Protein AF-A0A232F7J7-F1 (afdb_monomer)

Mean predicted aligned error: 5.87 Å

pLDDT: mean 90.98, std 9.75, range [38.91, 98.0]

Foldseek 3Di:
DDDDDDDDQDDDLVVNVVVLVVLLVLLVVLLVLLVVLLVVVVVLCVCVDLVVLLVLLLVLLCVQQNPVCCPDPQNVVLSVVLSVVLVVLLVVLCVVVVVLNVVSVVLNVVSVVLSVQSVVLVVCSVPDVPVSSVSVVVSSVVSSVSSVVSVVSVVVNVVSSVSSVVSSVVSSVVSSVVSNVSSVVVVVVD

Structure (mmCIF, N/CA/C/O backbone):
data_AF-A0A232F7J7-F1
#
_entry.id   AF-A0A232F7J7-F1
#
loop_
_atom_site.group_PDB
_atom_site.id
_atom_site.type_symbol
_atom_site.label_atom_id
_atom_site.label_alt_id
_atom_site.label_comp_id
_atom_site.label_asym_id
_atom_site.label_entity_id
_atom_site.label_seq_id
_atom_site.pdbx_PDB_ins_code
_atom_site.Cartn_x
_atom_site.Cartn_y
_atom_site.Cartn_z
_atom_site.occupancy
_atom_site.B_iso_or_equiv
_atom_site.auth_seq_id
_atom_site.auth_comp_id
_atom_site.auth_asym_id
_atom_site.auth_atom_id
_atom_site.pdbx_PDB_model_num
ATOM 1 N N . MET A 1 1 ? -6.226 -5.470 -22.880 1.00 38.91 1 MET A N 1
ATOM 2 C CA . MET A 1 1 ? -4.893 -4.902 -23.184 1.00 38.91 1 MET A CA 1
ATOM 3 C C . MET A 1 1 ? -4.035 -5.994 -23.812 1.00 38.91 1 MET A C 1
ATOM 5 O O . MET A 1 1 ? -4.023 -7.098 -23.284 1.00 38.91 1 MET A O 1
ATOM 9 N N . GLY A 1 2 ? -3.416 -5.734 -24.969 1.00 42.59 2 GLY A N 1
ATOM 10 C CA . GLY A 1 2 ? -2.687 -6.747 -25.745 1.00 42.59 2 GLY A CA 1
ATOM 11 C C . GLY A 1 2 ? -1.434 -7.262 -25.032 1.00 42.59 2 GLY A C 1
ATOM 12 O O . GLY A 1 2 ? -0.712 -6.485 -24.407 1.00 42.59 2 GLY A O 1
ATOM 13 N N . GLN A 1 3 ? -1.175 -8.569 -25.126 1.00 43.66 3 GLN A N 1
ATOM 14 C CA . GLN A 1 3 ? 0.043 -9.187 -24.602 1.00 43.66 3 GLN A CA 1
ATOM 15 C C . GLN A 1 3 ? 1.263 -8.568 -25.297 1.00 43.66 3 GLN A C 1
ATOM 17 O O . GLN A 1 3 ? 1.545 -8.860 -26.457 1.00 43.66 3 GLN A O 1
ATOM 22 N N . ARG A 1 4 ? 1.999 -7.703 -24.593 1.00 59.72 4 ARG A N 1
ATOM 23 C CA . ARG A 1 4 ? 3.293 -7.206 -25.072 1.00 59.72 4 ARG A CA 1
ATOM 24 C C . ARG A 1 4 ? 4.226 -8.417 -25.140 1.00 59.72 4 ARG A C 1
ATOM 26 O O . ARG A 1 4 ? 4.412 -9.085 -24.133 1.00 59.72 4 ARG A O 1
ATOM 33 N N . GLN A 1 5 ? 4.771 -8.741 -26.308 1.00 60.62 5 GLN A N 1
ATOM 34 C CA . GLN A 1 5 ? 5.783 -9.789 -26.466 1.00 60.62 5 GLN A CA 1
ATOM 35 C C . GLN A 1 5 ? 7.131 -9.141 -26.776 1.00 60.62 5 GLN A C 1
ATOM 37 O O . GLN A 1 5 ? 7.219 -8.189 -27.550 1.00 60.62 5 GLN A O 1
ATOM 42 N N . VAL A 1 6 ? 8.199 -9.654 -26.166 1.00 70.88 6 VAL A N 1
ATOM 43 C CA . VAL A 1 6 ? 9.564 -9.233 -26.495 1.00 70.88 6 VAL A CA 1
ATOM 44 C C . VAL A 1 6 ? 9.950 -9.909 -27.807 1.00 70.88 6 VAL A C 1
ATOM 46 O O . VAL A 1 6 ? 10.300 -11.085 -27.815 1.00 70.88 6 VAL A O 1
ATOM 49 N N . GLY A 1 7 ? 9.875 -9.174 -28.918 1.00 74.88 7 GLY A N 1
ATOM 50 C CA . GLY A 1 7 ? 10.336 -9.659 -30.224 1.00 74.88 7 GLY A CA 1
ATOM 51 C C . GLY A 1 7 ? 11.858 -9.863 -30.283 1.00 74.88 7 GLY A C 1
ATOM 52 O O . GLY A 1 7 ? 12.586 -9.501 -29.352 1.00 74.88 7 GLY A O 1
ATOM 53 N N . ARG A 1 8 ? 12.366 -10.400 -31.397 1.00 83.19 8 ARG A N 1
ATOM 54 C CA . ARG A 1 8 ? 13.813 -10.549 -31.654 1.00 83.19 8 ARG A CA 1
ATOM 55 C C . ARG A 1 8 ? 14.555 -9.213 -31.470 1.00 83.19 8 ARG A C 1
ATOM 57 O O . ARG A 1 8 ? 13.984 -8.145 -31.674 1.00 83.19 8 ARG A O 1
ATOM 64 N N . MET A 1 9 ? 15.814 -9.268 -31.026 1.00 86.56 9 MET A N 1
ATOM 65 C CA . MET A 1 9 ? 16.659 -8.071 -30.911 1.00 86.56 9 MET A CA 1
ATOM 66 C C . MET A 1 9 ? 16.823 -7.419 -32.295 1.00 86.56 9 MET A C 1
ATOM 68 O O . MET A 1 9 ? 17.200 -8.138 -33.222 1.00 86.56 9 MET A O 1
ATOM 72 N N . PRO A 1 10 ? 16.588 -6.104 -32.445 1.00 85.12 10 PRO A N 1
ATOM 73 C CA . PRO A 1 10 ? 16.790 -5.433 -33.723 1.00 85.12 10 PRO A CA 1
ATOM 74 C C . PRO A 1 10 ? 18.245 -5.491 -34.205 1.00 85.12 10 PRO A C 1
ATOM 76 O O . PRO A 1 10 ? 19.190 -5.364 -33.418 1.00 85.12 10 PRO A O 1
ATOM 79 N N . GLU A 1 11 ? 18.418 -5.669 -35.514 1.00 80.31 11 GLU A N 1
ATOM 80 C CA . GLU A 1 11 ? 19.733 -5.855 -36.143 1.00 80.31 11 GLU A CA 1
ATOM 81 C C . GLU A 1 11 ? 20.326 -4.543 -36.673 1.00 80.31 11 GLU A C 1
ATOM 83 O O . GLU A 1 11 ? 21.535 -4.314 -36.552 1.00 80.31 11 GLU A O 1
ATOM 88 N N . ASN A 1 12 ? 19.483 -3.645 -37.189 1.00 85.00 12 ASN A N 1
ATOM 89 C CA . ASN A 1 12 ? 19.900 -2.326 -37.661 1.00 85.00 12 ASN A CA 1
ATOM 90 C C . ASN A 1 12 ? 19.942 -1.291 -36.514 1.00 85.00 12 ASN A C 1
ATOM 92 O O . ASN A 1 12 ? 19.399 -1.505 -35.427 1.00 85.00 12 ASN A O 1
ATOM 96 N N . ARG A 1 13 ? 20.651 -0.176 -36.736 1.00 81.38 13 ARG A N 1
ATOM 97 C CA . ARG A 1 13 ? 20.893 0.843 -35.698 1.00 81.38 13 ARG A CA 1
ATOM 98 C C . ARG A 1 13 ? 19.641 1.646 -35.339 1.00 81.38 13 ARG A C 1
ATOM 100 O O . ARG A 1 13 ? 19.450 1.945 -34.164 1.00 81.38 13 ARG A O 1
ATOM 107 N N . GLU A 1 14 ? 18.809 1.973 -36.321 1.00 85.25 14 GLU A N 1
ATOM 108 C CA . GLU A 1 14 ? 17.599 2.782 -36.129 1.00 85.25 14 GLU A CA 1
ATOM 109 C C . GLU A 1 14 ? 16.538 2.029 -35.322 1.00 85.25 14 GLU A C 1
ATOM 111 O O . GLU A 1 14 ? 16.121 2.504 -34.268 1.00 85.25 14 GLU A O 1
ATOM 116 N N . ALA A 1 15 ? 16.200 0.798 -35.707 1.00 87.06 15 ALA A N 1
ATOM 117 C CA . ALA A 1 15 ? 15.240 -0.024 -34.969 1.00 87.06 15 ALA A CA 1
ATOM 118 C C . ALA A 1 15 ? 15.746 -0.380 -33.561 1.00 87.06 15 ALA A C 1
ATOM 120 O O . ALA A 1 15 ? 14.964 -0.506 -32.619 1.00 87.06 15 ALA A O 1
ATOM 121 N N . LEU A 1 16 ? 17.064 -0.514 -33.378 1.00 87.25 16 LEU A N 1
ATOM 122 C CA . LEU A 1 16 ? 17.660 -0.685 -32.052 1.00 87.25 16 LEU A CA 1
ATOM 123 C C . LEU A 1 16 ? 17.476 0.564 -31.175 1.00 87.25 16 LEU A C 1
ATOM 125 O O . LEU A 1 16 ? 17.302 0.439 -29.961 1.00 87.25 16 LEU A O 1
ATOM 129 N N . TYR A 1 17 ? 17.501 1.755 -31.775 1.00 85.94 17 TYR A N 1
ATOM 130 C CA . TYR A 1 17 ? 17.259 3.013 -31.078 1.00 85.94 17 TYR A CA 1
ATOM 131 C C . TYR A 1 17 ? 15.782 3.195 -30.708 1.00 85.94 17 TYR A C 1
ATOM 133 O O . TYR A 1 17 ? 15.474 3.567 -29.573 1.00 85.94 17 TYR A O 1
ATOM 141 N N . GLU A 1 18 ? 14.869 2.859 -31.615 1.00 90.19 18 GLU A N 1
ATOM 142 C CA . GLU A 1 18 ? 13.432 2.839 -31.329 1.00 90.19 18 GLU A CA 1
ATOM 143 C C . GLU A 1 18 ? 13.089 1.853 -30.210 1.00 90.19 18 GLU A C 1
ATOM 145 O O . GLU A 1 18 ? 12.369 2.198 -29.269 1.00 90.19 18 GLU A O 1
ATOM 150 N N . GLU A 1 19 ? 13.657 0.646 -30.253 1.00 91.44 19 GLU A N 1
ATOM 151 C CA . GLU A 1 19 ? 13.453 -0.344 -29.199 1.00 91.44 19 GLU A CA 1
ATOM 152 C C . GLU A 1 19 ? 14.047 0.127 -27.867 1.00 91.44 19 GLU A C 1
ATOM 154 O O . GLU A 1 19 ? 13.449 -0.102 -26.817 1.00 91.44 19 GLU A O 1
ATOM 159 N N . TRP A 1 20 ? 15.184 0.833 -27.875 1.00 92.25 20 TRP A N 1
ATOM 160 C CA . TRP A 1 20 ? 15.724 1.462 -26.666 1.00 92.25 20 TRP A CA 1
ATOM 161 C C . TRP A 1 20 ? 14.763 2.491 -26.069 1.00 92.25 20 TRP A C 1
ATOM 163 O O . TRP A 1 20 ? 14.479 2.408 -24.873 1.00 92.25 20 TRP A O 1
ATOM 173 N N . ARG A 1 21 ? 14.192 3.390 -26.884 1.00 92.50 21 ARG A N 1
ATOM 174 C CA . ARG A 1 21 ? 13.174 4.354 -26.425 1.00 92.50 21 ARG A CA 1
ATOM 175 C C . ARG A 1 21 ? 11.944 3.644 -25.858 1.00 92.50 21 ARG A C 1
ATOM 177 O O . ARG A 1 21 ? 11.459 4.010 -24.791 1.00 92.50 21 ARG A O 1
ATOM 184 N N . ARG A 1 22 ? 11.475 2.587 -26.527 1.00 93.50 22 ARG A N 1
ATOM 185 C CA . ARG A 1 22 ? 10.338 1.774 -26.072 1.00 93.50 22 ARG A CA 1
ATOM 186 C C . ARG A 1 22 ? 10.612 1.101 -24.727 1.00 93.50 22 ARG A C 1
ATOM 188 O O . ARG A 1 22 ? 9.777 1.150 -23.830 1.00 93.50 22 ARG A O 1
ATOM 195 N N . VAL A 1 23 ? 11.789 0.500 -24.563 1.00 95.00 23 VAL A N 1
ATOM 196 C CA . VAL A 1 23 ? 12.198 -0.136 -23.303 1.00 95.00 23 VAL A CA 1
ATOM 197 C C . VAL A 1 23 ? 12.384 0.898 -22.195 1.00 95.00 23 VAL A C 1
ATOM 199 O O . VAL A 1 23 ? 12.045 0.614 -21.049 1.00 95.00 23 VAL A O 1
ATOM 202 N N . LEU A 1 24 ? 12.880 2.095 -22.514 1.00 95.56 24 LEU A N 1
ATOM 203 C CA . LEU A 1 24 ? 12.973 3.194 -21.557 1.00 95.56 24 LEU A CA 1
ATOM 204 C C . LEU A 1 24 ? 11.581 3.652 -21.097 1.00 95.56 24 LEU A C 1
ATOM 206 O O . LEU A 1 24 ? 11.368 3.824 -19.899 1.00 95.56 24 LEU A O 1
ATOM 210 N N . HIS A 1 25 ? 10.620 3.748 -22.017 1.00 95.88 25 HIS A N 1
ATOM 211 C CA . HIS A 1 25 ? 9.222 4.025 -21.690 1.00 95.88 25 HIS A CA 1
ATOM 212 C C . HIS A 1 25 ? 8.618 2.942 -20.782 1.00 95.88 25 HIS A C 1
ATOM 214 O O . HIS A 1 25 ? 8.092 3.264 -19.723 1.00 95.88 25 HIS A O 1
ATOM 220 N N . TRP A 1 26 ? 8.768 1.654 -21.113 1.00 96.69 26 TRP A N 1
ATOM 221 C CA . TRP A 1 26 ? 8.311 0.567 -20.231 1.00 96.69 26 TRP A CA 1
ATOM 222 C C . TRP A 1 26 ? 9.003 0.582 -18.870 1.00 96.69 26 TRP A C 1
ATOM 224 O O . TRP A 1 26 ? 8.397 0.257 -17.855 1.00 96.69 26 TRP A O 1
ATOM 234 N N . SER A 1 27 ? 10.281 0.953 -18.841 1.00 97.44 27 SER A N 1
ATOM 235 C CA . SER A 1 27 ? 11.036 1.099 -17.605 1.00 97.44 27 SER A CA 1
ATOM 236 C C . SER A 1 27 ? 10.456 2.206 -16.723 1.00 97.44 27 SER A C 1
ATOM 238 O O . SER A 1 27 ? 10.388 2.023 -15.512 1.00 97.44 27 SER A O 1
ATOM 240 N N . ALA A 1 28 ? 10.034 3.328 -17.315 1.00 97.50 28 ALA A N 1
ATOM 241 C CA . ALA A 1 28 ? 9.334 4.404 -16.614 1.00 97.50 28 ALA A CA 1
ATOM 242 C C . ALA A 1 28 ? 7.928 3.980 -16.161 1.00 97.50 28 ALA A C 1
ATOM 244 O O . ALA A 1 28 ? 7.542 4.273 -15.040 1.00 97.50 28 ALA A O 1
ATOM 245 N N . GLU A 1 29 ? 7.195 3.223 -16.980 1.00 97.06 29 GLU A N 1
ATOM 246 C CA . GLU A 1 29 ? 5.868 2.703 -16.626 1.00 97.06 29 GLU A CA 1
ATOM 247 C C . GLU A 1 29 ? 5.913 1.765 -15.410 1.00 97.06 29 GLU A C 1
ATOM 249 O O . GLU A 1 29 ? 5.027 1.809 -14.563 1.00 97.06 29 GLU A O 1
ATOM 254 N N . VAL A 1 30 ? 6.954 0.933 -15.285 1.00 97.50 30 VAL A N 1
ATOM 255 C CA . VAL A 1 30 ? 7.151 0.116 -14.075 1.00 97.50 30 VAL A CA 1
ATOM 256 C C . VAL A 1 30 ? 7.350 0.999 -12.844 1.00 97.50 30 VAL A C 1
ATOM 258 O O . VAL A 1 30 ? 6.752 0.693 -11.821 1.00 97.50 30 VAL A O 1
ATOM 261 N N . LEU A 1 31 ? 8.158 2.063 -12.943 1.00 97.75 31 LEU A N 1
ATOM 262 C CA . LEU A 1 31 ? 8.398 2.992 -11.832 1.00 97.75 31 LEU A CA 1
ATOM 263 C C . LEU A 1 31 ? 7.117 3.717 -11.417 1.00 97.75 31 LEU A C 1
ATOM 265 O O . LEU A 1 31 ? 6.773 3.694 -10.244 1.00 97.75 31 LEU A O 1
ATOM 269 N N . ALA A 1 32 ? 6.381 4.266 -12.386 1.00 96.75 32 ALA A N 1
ATOM 270 C CA . ALA A 1 32 ? 5.115 4.944 -12.125 1.00 96.75 32 ALA A CA 1
ATOM 271 C C . ALA A 1 32 ? 4.132 4.022 -11.391 1.00 96.75 32 ALA A C 1
ATOM 273 O O . ALA A 1 32 ? 3.629 4.376 -10.340 1.00 96.75 32 ALA A O 1
ATOM 274 N N . ARG A 1 33 ? 3.959 2.778 -11.861 1.00 95.44 33 ARG A N 1
ATOM 275 C CA . ARG A 1 33 ? 3.060 1.813 -11.206 1.00 95.44 33 ARG A CA 1
ATOM 276 C C . ARG A 1 33 ? 3.487 1.435 -9.787 1.00 95.44 33 ARG A C 1
ATOM 278 O O . ARG A 1 33 ? 2.629 1.103 -8.976 1.00 95.44 33 ARG A O 1
ATOM 285 N N . THR A 1 34 ? 4.791 1.377 -9.505 1.00 95.00 34 THR A N 1
ATOM 286 C CA . THR A 1 34 ? 5.260 1.108 -8.139 1.00 95.00 34 THR A CA 1
ATOM 287 C C . THR A 1 34 ? 5.064 2.317 -7.235 1.00 95.00 34 THR A C 1
ATOM 289 O O . THR A 1 34 ? 4.664 2.129 -6.093 1.00 95.00 34 THR A O 1
ATOM 292 N N . ASP A 1 35 ? 5.281 3.529 -7.749 1.00 92.88 35 ASP A N 1
ATOM 293 C CA . ASP A 1 35 ? 5.060 4.768 -6.999 1.00 92.88 35 ASP A CA 1
ATOM 294 C C . ASP A 1 35 ? 3.559 4.974 -6.717 1.00 92.88 35 ASP A C 1
ATOM 296 O O . ASP A 1 35 ? 3.183 5.236 -5.577 1.00 92.88 35 ASP A O 1
ATOM 300 N N . ASP A 1 36 ? 2.694 4.744 -7.712 1.00 93.12 36 ASP A N 1
ATOM 301 C CA . ASP A 1 36 ? 1.234 4.784 -7.558 1.00 93.12 36 ASP A CA 1
ATOM 302 C C . ASP A 1 36 ? 0.764 3.801 -6.477 1.00 93.12 36 ASP A C 1
ATOM 304 O O . ASP A 1 36 ? -0.058 4.150 -5.637 1.00 93.12 36 ASP A O 1
ATOM 308 N N . ASN A 1 37 ? 1.308 2.577 -6.447 1.00 92.56 37 ASN A N 1
ATOM 309 C CA . ASN A 1 37 ? 0.910 1.584 -5.449 1.00 92.56 37 ASN A CA 1
ATOM 310 C C . ASN A 1 37 ? 1.282 1.998 -4.016 1.00 92.56 37 ASN A C 1
ATOM 312 O O . ASN A 1 37 ? 0.485 1.760 -3.112 1.00 92.56 37 ASN A O 1
ATOM 316 N N . ILE A 1 38 ? 2.445 2.628 -3.826 1.00 87.25 38 ILE A N 1
ATOM 317 C CA . ILE A 1 38 ? 2.878 3.155 -2.522 1.00 87.25 38 ILE A CA 1
ATOM 318 C C . ILE A 1 38 ? 1.927 4.269 -2.066 1.00 87.25 38 ILE A C 1
ATOM 320 O O . ILE A 1 38 ? 1.410 4.223 -0.953 1.00 87.25 38 ILE A O 1
ATOM 324 N N . LEU A 1 39 ? 1.620 5.224 -2.951 1.00 89.00 39 LEU A N 1
ATOM 325 C CA . LEU A 1 39 ? 0.704 6.329 -2.644 1.00 89.00 39 LEU A CA 1
ATOM 326 C C . LEU A 1 39 ? -0.722 5.843 -2.344 1.00 89.00 39 LEU A C 1
ATOM 328 O O . LEU A 1 39 ? -1.367 6.319 -1.409 1.00 89.00 39 LEU A O 1
ATOM 332 N N . GLU A 1 40 ? -1.222 4.882 -3.123 1.00 91.25 40 GLU A N 1
ATOM 333 C CA . GLU A 1 40 ? -2.534 4.270 -2.898 1.00 91.25 40 GLU A CA 1
ATOM 334 C C . GLU A 1 40 ? -2.597 3.491 -1.581 1.00 91.25 40 GLU A C 1
ATOM 336 O O . GLU A 1 40 ? -3.670 3.374 -0.994 1.00 91.2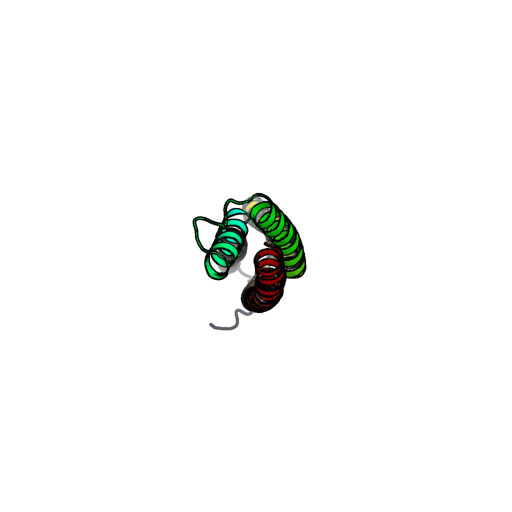5 40 GLU A O 1
ATOM 341 N N . GLU A 1 41 ? -1.488 2.906 -1.131 1.00 90.25 41 GLU A N 1
ATOM 342 C CA . GLU A 1 41 ? -1.437 2.220 0.155 1.00 90.25 41 GLU A CA 1
ATOM 343 C C . GLU A 1 41 ? -1.456 3.192 1.333 1.00 90.25 41 GLU A C 1
ATOM 345 O O . GLU A 1 41 ? -2.247 2.988 2.257 1.00 90.25 41 GLU A O 1
ATOM 350 N N . ASP A 1 42 ? -0.659 4.259 1.283 1.00 86.44 42 ASP A N 1
ATOM 351 C CA . ASP A 1 42 ? -0.674 5.298 2.317 1.00 86.44 42 ASP A CA 1
ATOM 352 C C . ASP A 1 42 ? -2.088 5.877 2.470 1.00 86.44 42 ASP A C 1
ATOM 354 O O . ASP A 1 42 ? -2.613 5.958 3.581 1.00 86.44 42 ASP A O 1
ATOM 358 N N . SER A 1 43 ? -2.752 6.180 1.348 1.00 89.44 43 SER A N 1
ATOM 359 C CA . SER A 1 43 ? -4.144 6.643 1.343 1.00 89.44 43 SER A CA 1
ATOM 360 C C . SER A 1 43 ? -5.144 5.580 1.799 1.00 89.44 43 SER A C 1
ATOM 362 O O . SER A 1 43 ? -6.201 5.930 2.307 1.00 89.44 43 SER A O 1
ATOM 364 N N . PHE A 1 44 ? -4.874 4.294 1.584 1.00 91.50 44 PHE A N 1
ATOM 365 C CA . PHE A 1 44 ? -5.760 3.225 2.042 1.00 91.50 44 PHE A CA 1
ATOM 366 C C . PHE A 1 44 ? -5.722 3.083 3.568 1.00 91.50 44 PHE A C 1
ATOM 368 O O . PHE A 1 44 ? -6.738 2.786 4.191 1.00 91.50 44 PHE A O 1
ATOM 375 N N . LEU A 1 45 ? -4.556 3.295 4.180 1.00 88.50 45 LEU A N 1
ATOM 376 C CA . LEU A 1 45 ? -4.358 3.110 5.616 1.00 88.50 45 LEU A CA 1
ATOM 377 C C . LEU A 1 45 ? -4.895 4.247 6.485 1.00 88.50 45 LEU A C 1
ATOM 379 O O . LEU A 1 45 ? -5.115 4.019 7.676 1.00 88.50 45 LEU A O 1
ATOM 383 N N . THR A 1 46 ? -5.158 5.429 5.923 1.00 88.69 46 THR A N 1
ATOM 384 C CA . THR A 1 46 ? -5.742 6.551 6.680 1.00 88.69 46 THR A CA 1
ATOM 385 C C . THR A 1 46 ? -7.107 6.213 7.276 1.00 88.69 46 THR A C 1
ATOM 387 O O . THR A 1 46 ? -7.474 6.733 8.324 1.00 88.69 46 THR A O 1
ATOM 390 N N . ASP A 1 47 ? -7.854 5.298 6.656 1.00 88.81 47 ASP A N 1
ATOM 391 C CA . ASP A 1 47 ? -9.163 4.864 7.159 1.00 88.81 47 ASP A CA 1
ATOM 392 C C . ASP A 1 47 ? -9.071 3.901 8.359 1.00 88.81 47 ASP A C 1
ATOM 394 O O . ASP A 1 47 ? -10.086 3.579 8.984 1.00 88.81 47 ASP A O 1
ATOM 398 N N . TYR A 1 48 ? -7.861 3.457 8.714 1.00 90.94 48 TYR A N 1
ATOM 399 C CA . TYR A 1 48 ? -7.604 2.440 9.740 1.00 90.94 48 TYR A CA 1
ATOM 400 C C . TYR A 1 48 ? -6.603 2.900 10.803 1.00 90.94 48 TYR A C 1
ATOM 402 O O . TYR A 1 48 ? -6.029 2.077 11.522 1.00 90.94 48 TYR A O 1
ATOM 410 N N . ASP A 1 49 ? -6.372 4.207 10.897 1.00 91.06 49 ASP A N 1
ATOM 411 C CA . ASP A 1 49 ? -5.430 4.780 11.845 1.00 91.06 49 ASP A CA 1
ATOM 412 C C . ASP A 1 49 ? -5.947 4.770 13.300 1.00 91.06 49 ASP A C 1
ATOM 414 O O . ASP A 1 49 ? -7.054 4.327 13.635 1.00 91.06 49 ASP A O 1
ATOM 418 N N . CYS A 1 50 ? -5.100 5.257 14.208 1.00 90.38 50 CYS A N 1
ATOM 419 C CA . CYS A 1 50 ? -5.409 5.293 15.632 1.00 90.38 50 CYS A CA 1
ATOM 420 C C . CYS A 1 50 ? -6.579 6.218 15.987 1.00 90.38 50 CYS A C 1
ATOM 422 O O . CYS A 1 50 ? -7.219 5.969 17.014 1.00 90.38 50 CYS A O 1
ATOM 424 N N . GLU A 1 51 ? -6.835 7.256 15.189 1.00 94.12 51 GLU A N 1
ATOM 425 C CA . GLU A 1 51 ? -7.912 8.224 15.402 1.00 94.12 51 GLU A CA 1
ATOM 426 C C . GLU A 1 51 ? -9.251 7.626 14.968 1.00 94.12 51 GLU A C 1
ATOM 428 O O . GLU A 1 51 ? -10.216 7.669 15.731 1.00 94.12 51 GLU A O 1
ATOM 433 N N . LYS A 1 52 ? -9.292 6.961 13.807 1.00 94.88 52 LYS A N 1
ATOM 434 C CA . LYS A 1 52 ? -10.470 6.224 13.325 1.00 94.88 52 LYS A CA 1
ATOM 435 C C . LYS A 1 52 ? -10.866 5.099 14.270 1.00 94.88 52 LYS A C 1
ATOM 437 O O . LYS A 1 52 ? -12.051 4.941 14.563 1.00 94.88 52 LYS A O 1
ATOM 442 N N . ILE A 1 53 ? -9.893 4.342 14.784 1.00 95.12 53 ILE A N 1
ATOM 443 C CA . ILE A 1 53 ? -10.155 3.326 15.814 1.00 95.12 53 ILE A CA 1
ATOM 444 C C . ILE A 1 53 ? -10.713 3.982 17.081 1.00 95.12 53 ILE A C 1
ATOM 446 O O . ILE A 1 53 ? -11.687 3.483 17.639 1.00 95.12 53 ILE A O 1
ATOM 450 N N . ALA A 1 54 ? -10.109 5.081 17.547 1.00 94.88 54 ALA A N 1
ATOM 451 C CA . ALA A 1 54 ? -10.547 5.745 18.771 1.00 94.88 54 ALA A CA 1
ATOM 452 C C . ALA A 1 54 ? -11.995 6.235 18.663 1.00 94.88 54 ALA A C 1
ATOM 454 O O . ALA A 1 54 ? -12.808 5.844 19.496 1.00 94.88 54 ALA A O 1
ATOM 455 N N . ALA A 1 55 ? -12.313 6.981 17.602 1.00 95.88 55 ALA A N 1
ATOM 456 C CA . ALA A 1 55 ? -13.656 7.492 17.344 1.00 95.88 55 ALA A CA 1
ATOM 457 C C . ALA A 1 55 ? -14.694 6.362 17.289 1.00 95.88 55 ALA A C 1
ATOM 459 O O . ALA A 1 55 ? -15.729 6.432 17.938 1.00 95.88 55 ALA A O 1
ATOM 460 N N . LYS A 1 56 ? -14.374 5.265 16.593 1.00 95.62 56 LYS A N 1
ATOM 461 C CA . LYS A 1 56 ? -15.263 4.103 16.483 1.00 95.62 56 LYS A CA 1
ATOM 462 C C . LYS A 1 56 ? -15.568 3.461 17.840 1.00 95.62 56 LYS A C 1
ATOM 464 O O . LYS A 1 56 ? -16.715 3.112 18.105 1.00 95.62 56 LYS A O 1
ATOM 469 N N . VAL A 1 57 ? -14.555 3.286 18.690 1.00 96.56 57 VAL A N 1
ATOM 470 C CA . VAL A 1 57 ? -14.750 2.702 20.028 1.00 96.56 57 VAL A CA 1
ATOM 471 C C . VAL A 1 57 ? -15.539 3.645 20.931 1.00 96.56 57 VAL A C 1
ATOM 473 O O . VAL A 1 57 ? -16.413 3.178 21.660 1.00 96.56 57 VAL A O 1
ATOM 476 N N . ASP A 1 58 ? -15.262 4.947 20.867 1.00 95.38 58 ASP A N 1
ATOM 477 C CA . ASP A 1 58 ? -15.991 5.954 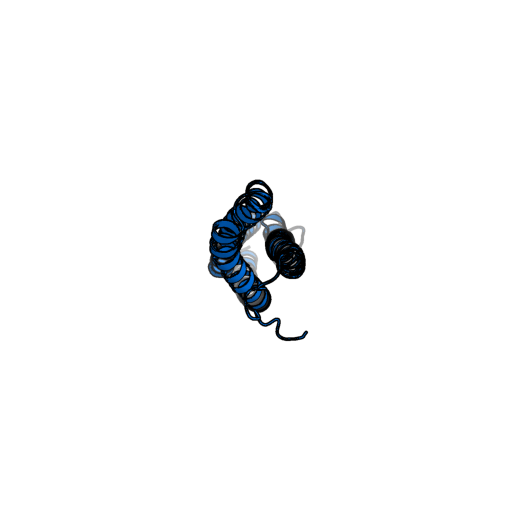21.644 1.00 95.38 58 ASP A CA 1
ATOM 478 C C . ASP A 1 58 ? -17.474 5.978 21.253 1.00 95.38 58 ASP A C 1
ATOM 480 O O . ASP A 1 58 ? -18.338 5.874 22.125 1.00 95.38 58 ASP A O 1
ATOM 484 N N . ASP A 1 59 ? -17.775 5.950 19.953 1.00 96.69 59 ASP A N 1
ATOM 485 C CA . ASP A 1 59 ? -19.144 5.842 19.443 1.00 96.69 59 ASP A CA 1
ATOM 486 C C . ASP A 1 59 ? -19.854 4.581 19.957 1.00 96.69 59 ASP A C 1
ATOM 488 O O . ASP A 1 59 ? -21.035 4.620 20.304 1.00 96.69 59 ASP A O 1
ATOM 492 N N . TRP A 1 60 ? -19.161 3.439 20.028 1.00 97.19 60 TRP A N 1
ATOM 493 C CA . TRP A 1 60 ? -19.756 2.205 20.551 1.00 97.19 60 TRP A CA 1
ATOM 494 C C . TRP A 1 60 ? -20.072 2.280 22.041 1.00 97.19 60 TRP A C 1
ATOM 496 O O . TRP A 1 60 ? -21.089 1.730 22.461 1.00 97.19 60 TRP A O 1
ATOM 506 N N . ILE A 1 61 ? -19.225 2.937 22.834 1.00 95.44 61 ILE A N 1
ATOM 507 C CA . ILE A 1 61 ? -19.480 3.151 24.262 1.00 95.44 61 ILE A CA 1
ATOM 508 C C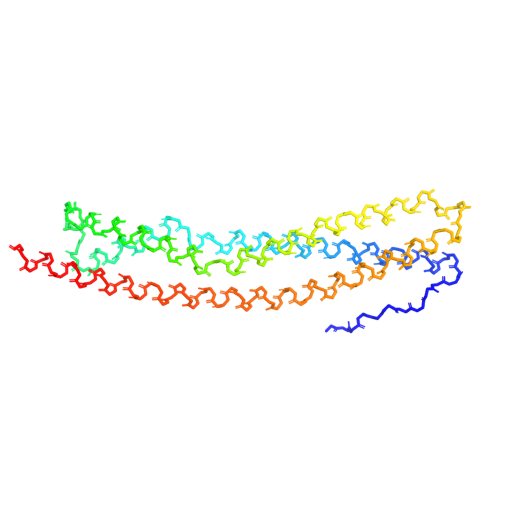 . ILE A 1 61 ? -20.699 4.059 24.426 1.00 95.44 61 ILE A C 1
ATOM 510 O O . ILE A 1 61 ? -21.658 3.666 25.094 1.00 95.44 61 ILE A O 1
ATOM 514 N N . VAL A 1 62 ? -20.713 5.205 23.738 1.00 95.81 62 VAL A N 1
ATOM 515 C CA . VAL A 1 62 ? -21.830 6.164 23.753 1.00 95.81 62 VAL A CA 1
ATOM 516 C C . VAL A 1 62 ? -23.144 5.500 23.337 1.00 95.81 62 VAL A C 1
ATOM 518 O O . VAL A 1 62 ? -24.165 5.706 23.985 1.00 95.81 62 VAL A O 1
ATOM 521 N N . GLN A 1 63 ? -23.136 4.637 22.317 1.00 94.75 63 GLN A N 1
ATOM 522 C CA . GLN A 1 63 ? -24.332 3.898 21.888 1.00 94.75 63 GLN A CA 1
ATOM 523 C C . GLN A 1 63 ? -24.915 2.974 22.966 1.00 94.75 63 GLN A C 1
ATOM 525 O O . GLN A 1 63 ? -26.103 2.657 22.909 1.00 94.75 63 GLN A O 1
ATOM 530 N N . VAL A 1 64 ? -24.098 2.491 23.906 1.00 93.19 64 VAL A N 1
ATOM 531 C CA . VAL A 1 64 ? -24.544 1.551 24.944 1.00 93.19 64 VAL A CA 1
ATOM 532 C C . VAL A 1 64 ? -24.954 2.272 26.223 1.00 93.19 64 VAL A C 1
ATOM 534 O O . VAL A 1 64 ? -25.920 1.846 26.854 1.00 93.19 64 VAL A O 1
ATOM 537 N N . VAL A 1 65 ? -24.228 3.323 26.610 1.00 91.75 65 VAL A N 1
ATOM 538 C CA . VAL A 1 65 ? -24.366 3.951 27.937 1.00 91.75 65 VAL A CA 1
ATOM 539 C C . VAL A 1 65 ? -24.901 5.385 27.878 1.00 91.75 65 VAL A C 1
ATOM 541 O O . VAL A 1 65 ? -25.362 5.902 28.883 1.00 91.75 65 VAL A O 1
ATOM 544 N N . GLY A 1 66 ? -24.905 6.014 26.700 1.00 90.88 66 GLY A N 1
ATOM 545 C CA . GLY A 1 66 ? -25.233 7.428 26.522 1.00 90.88 66 GLY A CA 1
ATOM 546 C C . GLY A 1 66 ? -24.026 8.353 26.710 1.00 90.88 66 GLY A C 1
ATOM 547 O O . GLY A 1 66 ? -23.014 7.980 27.296 1.00 90.88 66 GLY A O 1
ATOM 548 N N . GLU A 1 67 ? -24.123 9.582 26.195 1.00 88.38 67 GLU A N 1
ATOM 549 C CA . GLU A 1 67 ? -23.015 10.555 26.209 1.00 88.38 67 GLU A CA 1
ATOM 550 C C . GLU A 1 67 ? -22.586 10.956 27.625 1.00 88.38 67 GLU A C 1
ATOM 552 O O . GLU A 1 67 ? -21.396 11.068 27.900 1.00 88.38 67 GLU A O 1
ATOM 557 N N . VAL A 1 68 ? -23.552 11.139 28.532 1.00 83.94 68 VAL A N 1
ATOM 558 C CA . VAL A 1 68 ? -23.296 11.602 29.906 1.00 83.94 68 VAL A CA 1
ATOM 559 C C . VAL A 1 68 ? -22.496 10.571 30.704 1.00 83.94 68 VAL A C 1
ATOM 561 O O . VAL A 1 68 ? -21.601 10.937 31.463 1.00 83.94 68 VAL A O 1
ATOM 564 N N . ASP A 1 69 ? -22.785 9.285 30.500 1.00 86.12 69 ASP A N 1
ATOM 565 C CA . ASP A 1 69 ? -22.158 8.204 31.258 1.00 86.12 69 ASP A CA 1
ATOM 566 C C . ASP A 1 69 ? -20.868 7.694 30.608 1.00 86.12 69 ASP A C 1
ATOM 568 O O . ASP A 1 69 ? -20.010 7.158 31.304 1.00 86.12 69 ASP A O 1
ATOM 572 N N . ALA A 1 70 ? -20.664 7.912 29.305 1.00 88.56 70 ALA A N 1
ATOM 573 C CA . ALA A 1 70 ? -19.453 7.483 28.596 1.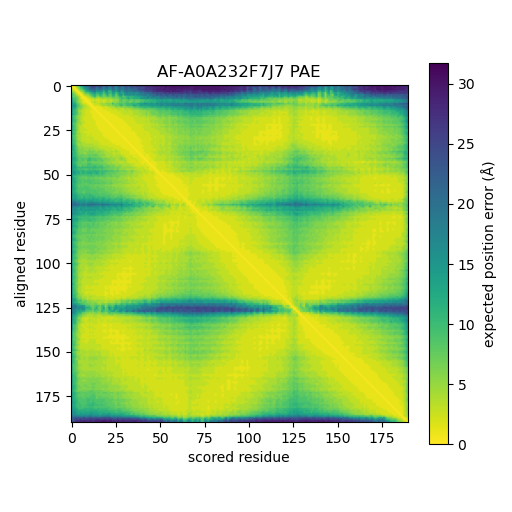00 88.56 70 ALA A CA 1
ATOM 574 C C . ALA A 1 70 ? -18.159 8.068 29.195 1.00 88.56 70 ALA A C 1
ATOM 576 O O . ALA A 1 70 ? -17.087 7.470 29.080 1.00 88.56 70 ALA A O 1
ATOM 577 N N . ASP A 1 71 ? -18.270 9.215 29.866 1.00 89.56 71 ASP A N 1
ATOM 578 C CA . ASP A 1 71 ? -17.163 9.909 30.513 1.00 89.56 71 ASP A CA 1
ATOM 579 C C . ASP A 1 71 ? -16.815 9.400 31.919 1.00 89.56 71 ASP A C 1
ATOM 581 O O . ASP A 1 71 ? -15.809 9.831 32.500 1.00 89.56 71 ASP A O 1
ATOM 585 N N . GLN A 1 72 ? -17.593 8.473 32.482 1.00 92.88 72 GLN A N 1
ATOM 586 C CA . GLN A 1 72 ? -17.256 7.896 33.779 1.00 92.88 72 GLN A CA 1
ATOM 587 C C . GLN A 1 72 ? -15.967 7.047 33.685 1.00 92.88 72 GLN A C 1
ATOM 589 O O . GLN A 1 72 ? -15.684 6.449 32.637 1.00 92.88 72 GLN A O 1
ATOM 594 N N . PRO A 1 73 ? -15.158 6.974 34.764 1.00 94.00 73 PRO A N 1
ATOM 595 C CA . PRO A 1 73 ? -13.853 6.308 34.740 1.00 94.00 73 PRO A CA 1
ATOM 596 C C . PRO A 1 73 ? -13.893 4.867 34.216 1.00 94.00 73 PRO A C 1
ATOM 598 O O . PRO A 1 73 ? -13.072 4.508 33.373 1.00 94.00 73 PRO A O 1
ATOM 601 N N . GLU A 1 74 ? -14.876 4.067 34.637 1.00 93.88 74 GLU A N 1
ATOM 602 C CA . GLU A 1 74 ? -15.025 2.672 34.202 1.00 93.88 74 GLU A CA 1
ATOM 603 C C . GLU A 1 74 ? -15.232 2.507 32.687 1.00 93.88 74 GLU A C 1
ATOM 605 O O . GLU A 1 74 ? -14.674 1.589 32.077 1.00 93.88 74 GLU A O 1
ATOM 610 N N . PHE A 1 75 ? -15.987 3.405 32.048 1.00 93.88 75 PHE A N 1
ATOM 611 C CA . PHE A 1 75 ? -16.234 3.346 30.606 1.00 93.88 75 PHE A CA 1
ATOM 612 C C . PHE A 1 75 ? -15.053 3.887 29.803 1.00 93.88 75 PHE A C 1
ATOM 614 O O . PHE A 1 75 ? -14.734 3.331 28.750 1.00 93.88 75 PHE A O 1
ATOM 621 N N . ARG A 1 76 ? -14.328 4.882 30.327 1.00 93.31 76 ARG A N 1
ATOM 622 C CA . ARG A 1 76 ? -13.057 5.337 29.740 1.00 93.31 76 ARG A CA 1
ATOM 623 C C . ARG A 1 76 ? -11.984 4.251 29.783 1.00 93.31 76 ARG A C 1
ATOM 625 O O . ARG A 1 76 ? -11.258 4.064 28.806 1.00 93.31 76 ARG A O 1
ATOM 632 N N . GLU A 1 77 ? -11.880 3.520 30.891 1.00 95.56 77 GLU A N 1
ATOM 633 C CA . GLU A 1 77 ? -10.967 2.378 31.008 1.00 95.56 77 GLU A CA 1
ATOM 634 C C . GLU A 1 77 ? -11.324 1.273 30.010 1.00 95.56 77 GLU A C 1
ATOM 636 O O . GLU A 1 77 ? -10.449 0.808 29.274 1.00 95.56 77 GLU A O 1
ATOM 641 N N . LEU A 1 78 ? -12.612 0.924 29.908 1.00 95.50 78 LEU A N 1
ATOM 642 C CA . LEU A 1 78 ? -13.104 -0.032 28.916 1.00 95.50 78 LEU A CA 1
ATOM 643 C C . LEU A 1 78 ? -12.790 0.421 27.482 1.00 95.50 78 LEU A C 1
ATOM 645 O O . LEU A 1 78 ? -12.288 -0.373 26.682 1.00 95.50 78 LEU A O 1
ATOM 649 N N . ALA A 1 79 ? -13.040 1.691 27.157 1.00 95.38 79 ALA A N 1
ATOM 650 C CA . ALA A 1 79 ? -12.742 2.255 25.846 1.00 95.38 79 ALA A CA 1
ATOM 651 C C . ALA A 1 79 ? -11.247 2.132 25.523 1.00 95.38 79 ALA A C 1
ATOM 653 O O . ALA A 1 79 ? -10.876 1.679 24.441 1.00 95.38 79 ALA A O 1
ATOM 654 N N . ASN A 1 80 ? -10.369 2.470 26.469 1.00 96.12 80 ASN A N 1
ATOM 655 C CA . ASN A 1 80 ? -8.922 2.372 26.285 1.00 96.12 80 ASN A CA 1
ATOM 656 C C . ASN A 1 80 ? -8.443 0.923 26.102 1.00 96.12 80 ASN A C 1
ATOM 658 O O . ASN A 1 80 ? -7.604 0.669 25.231 1.00 96.12 80 ASN A O 1
ATOM 662 N N . GLU A 1 81 ? -8.992 -0.028 26.866 1.00 96.56 81 GLU A N 1
ATOM 663 C CA . GLU A 1 81 ? -8.697 -1.459 26.715 1.00 96.56 81 GLU A CA 1
ATOM 664 C C . GLU A 1 81 ? -9.045 -1.939 25.297 1.00 96.56 81 GLU A C 1
ATOM 666 O O . GLU A 1 81 ? -8.222 -2.563 24.617 1.00 96.56 81 GLU A O 1
ATOM 671 N N . VAL A 1 82 ? -10.243 -1.590 24.818 1.00 96.50 82 VAL A N 1
ATOM 672 C CA . VAL A 1 82 ? -10.732 -1.998 23.497 1.00 96.50 82 VAL A CA 1
ATOM 673 C C . VAL A 1 82 ? -9.952 -1.307 22.379 1.00 96.50 82 VAL A C 1
ATOM 675 O O . VAL A 1 82 ? -9.513 -1.984 21.451 1.00 96.50 82 VAL A O 1
ATOM 678 N N . LYS A 1 83 ? -9.670 -0.000 22.487 1.00 96.75 83 LYS A N 1
ATOM 679 C CA . LYS A 1 83 ? -8.816 0.732 21.531 1.00 96.75 83 LYS A CA 1
ATOM 680 C C . LYS A 1 83 ? -7.444 0.074 21.397 1.00 96.75 83 LYS A C 1
ATOM 682 O O . LYS A 1 83 ? -6.950 -0.110 20.285 1.00 96.75 83 LYS A O 1
ATOM 687 N N . TYR A 1 84 ? -6.822 -0.296 22.516 1.00 96.12 84 TYR A N 1
ATOM 688 C CA . TYR A 1 84 ? -5.519 -0.957 22.507 1.00 96.12 84 TYR A CA 1
ATOM 689 C C . TYR A 1 84 ? -5.572 -2.333 21.836 1.00 96.12 84 TYR A C 1
ATOM 691 O O . TYR A 1 84 ? -4.705 -2.652 21.017 1.00 96.12 84 TYR A O 1
ATOM 699 N N . LYS A 1 85 ? -6.600 -3.131 22.144 1.00 95.62 85 LYS A N 1
ATOM 700 C CA . LYS A 1 85 ? -6.816 -4.434 21.507 1.00 95.62 85 LYS A CA 1
ATOM 701 C C . LYS A 1 85 ? -7.040 -4.289 19.998 1.00 95.62 85 LYS A C 1
ATOM 703 O O . LYS A 1 85 ? -6.322 -4.915 19.224 1.00 95.62 85 LYS A O 1
ATOM 708 N N . MET A 1 86 ? -7.940 -3.401 19.575 1.00 95.69 86 MET A N 1
ATOM 709 C CA . MET A 1 86 ? -8.233 -3.159 18.159 1.00 95.69 86 MET A CA 1
ATOM 710 C C . MET A 1 86 ? -6.999 -2.739 17.363 1.00 95.69 86 MET A C 1
ATOM 712 O O . MET A 1 86 ? -6.775 -3.259 16.275 1.00 95.69 86 MET A O 1
ATOM 716 N N . ARG A 1 87 ? -6.150 -1.862 17.917 1.00 94.75 87 ARG A N 1
ATOM 717 C CA . ARG A 1 87 ? -4.885 -1.469 17.270 1.00 94.75 87 ARG A CA 1
ATOM 718 C C . ARG A 1 87 ? -3.982 -2.673 16.995 1.00 94.75 87 ARG A C 1
ATOM 720 O O . ARG A 1 87 ? -3.400 -2.762 15.917 1.00 94.75 87 ARG A O 1
ATOM 727 N N . LYS A 1 88 ? -3.873 -3.607 17.946 1.00 95.06 88 LYS A N 1
ATOM 728 C CA . LYS A 1 88 ? -3.094 -4.842 17.757 1.00 95.06 88 LYS A CA 1
ATOM 729 C C . LYS A 1 88 ? -3.713 -5.760 16.711 1.00 95.06 88 LYS A C 1
ATOM 731 O O . LYS A 1 88 ? -2.987 -6.309 15.885 1.00 95.06 88 LYS A O 1
ATOM 736 N N . ASP A 1 89 ? -5.029 -5.915 16.748 1.00 95.38 89 ASP A N 1
ATOM 737 C CA . ASP A 1 89 ? -5.746 -6.794 15.827 1.00 95.38 89 ASP A CA 1
ATOM 738 C C . ASP A 1 89 ? -5.672 -6.264 14.384 1.00 95.38 89 ASP A C 1
ATOM 740 O O . ASP A 1 89 ? -5.404 -7.027 13.454 1.00 95.38 89 ASP A O 1
ATOM 744 N N . TYR A 1 90 ? -5.801 -4.946 14.192 1.00 95.69 90 TYR A N 1
ATOM 745 C CA . TYR A 1 90 ? -5.624 -4.293 12.891 1.00 95.69 90 TYR A CA 1
ATOM 746 C C . TYR A 1 90 ? -4.182 -4.428 12.380 1.00 95.69 90 TYR A C 1
ATOM 748 O O . TYR A 1 90 ? -3.978 -4.778 11.216 1.00 95.69 90 TYR A O 1
ATOM 756 N N . ASP A 1 91 ? -3.171 -4.221 13.236 1.00 93.12 91 ASP A N 1
ATOM 757 C CA . ASP A 1 91 ? -1.760 -4.424 12.863 1.00 93.12 91 ASP A CA 1
ATOM 758 C C . ASP A 1 91 ? -1.500 -5.872 12.412 1.00 93.12 91 ASP A C 1
ATOM 760 O O . ASP A 1 91 ? -0.841 -6.116 11.393 1.00 93.12 91 ASP A O 1
ATOM 764 N N . ALA A 1 92 ? -2.087 -6.843 13.118 1.00 94.56 92 ALA A N 1
ATOM 765 C CA . ALA A 1 92 ? -2.008 -8.251 12.756 1.00 94.56 92 ALA A CA 1
ATOM 766 C C . ALA A 1 92 ? -2.709 -8.545 11.418 1.00 94.56 92 ALA A C 1
ATOM 768 O O . ALA A 1 92 ? -2.152 -9.267 10.583 1.00 94.56 92 ALA A O 1
ATOM 769 N N . ALA A 1 93 ? -3.889 -7.963 11.181 1.00 95.06 93 ALA A N 1
ATOM 770 C CA . ALA A 1 93 ? -4.620 -8.094 9.922 1.00 95.06 93 ALA A CA 1
ATOM 771 C C . ALA A 1 93 ? -3.839 -7.505 8.734 1.00 95.06 93 ALA A C 1
ATOM 773 O O . ALA A 1 93 ? -3.836 -8.089 7.645 1.00 95.06 93 ALA A O 1
ATOM 774 N N . TYR A 1 94 ? -3.123 -6.398 8.954 1.00 95.00 94 TYR A N 1
ATOM 775 C CA . TYR A 1 94 ? -2.338 -5.687 7.941 1.00 95.00 94 TYR A CA 1
ATOM 776 C C . TYR A 1 94 ? -1.014 -6.386 7.569 1.00 95.00 94 TYR A C 1
ATOM 778 O O . TYR A 1 94 ? -0.389 -6.070 6.555 1.00 95.00 94 TYR A O 1
ATOM 786 N N . LYS A 1 95 ? -0.578 -7.392 8.334 1.00 94.88 95 LYS A N 1
ATOM 787 C CA . LYS A 1 95 ? 0.713 -8.083 8.152 1.00 94.88 95 LYS A CA 1
ATOM 788 C C . LYS A 1 95 ? 0.997 -8.553 6.720 1.00 94.88 95 LYS A C 1
ATOM 790 O O . LYS A 1 95 ? 2.145 -8.482 6.273 1.00 94.88 95 LYS A O 1
ATOM 795 N N . ASP A 1 96 ? -0.008 -9.067 6.014 1.00 94.81 96 ASP A N 1
ATOM 796 C CA . ASP A 1 96 ? 0.170 -9.581 4.651 1.00 94.81 96 ASP A CA 1
ATOM 797 C C . ASP A 1 96 ? 0.272 -8.461 3.610 1.00 94.81 96 ASP A C 1
ATOM 799 O O . ASP A 1 96 ? 1.107 -8.564 2.706 1.00 94.81 96 ASP A O 1
ATOM 803 N N . LEU A 1 97 ? -0.498 -7.378 3.775 1.00 95.12 97 LEU A N 1
ATOM 804 C CA . LEU A 1 97 ? -0.353 -6.154 2.980 1.00 95.12 97 LEU A CA 1
ATOM 805 C C . LEU A 1 97 ? 1.034 -5.544 3.194 1.00 95.12 97 LEU A C 1
ATOM 807 O O . LEU A 1 97 ? 1.780 -5.425 2.233 1.00 95.12 97 LEU A O 1
ATOM 811 N N . ARG A 1 98 ? 1.472 -5.367 4.447 1.00 94.19 98 ARG A N 1
ATOM 812 C CA . ARG A 1 98 ? 2.820 -4.866 4.783 1.00 94.19 98 ARG A CA 1
ATOM 813 C C . ARG A 1 98 ? 3.951 -5.651 4.110 1.00 94.19 98 ARG A C 1
ATOM 815 O O . ARG A 1 98 ? 4.986 -5.105 3.730 1.00 94.19 98 ARG A O 1
ATOM 822 N N . ARG A 1 99 ? 3.816 -6.978 4.014 1.00 96.00 99 ARG A N 1
ATOM 823 C CA . ARG A 1 99 ? 4.793 -7.835 3.313 1.00 96.00 99 ARG A CA 1
ATOM 824 C C . ARG A 1 99 ? 4.755 -7.620 1.802 1.00 96.00 99 ARG A C 1
ATOM 826 O O . ARG A 1 99 ? 5.792 -7.712 1.141 1.00 96.00 99 ARG A O 1
ATOM 833 N N . PHE A 1 100 ? 3.567 -7.388 1.260 1.00 96.19 100 PHE A N 1
ATOM 834 C CA . PHE A 1 100 ? 3.375 -7.073 -0.142 1.00 96.19 100 PHE A CA 1
ATOM 835 C C . PHE A 1 100 ? 3.978 -5.706 -0.498 1.00 96.19 100 PHE A C 1
ATOM 837 O O . PHE A 1 100 ? 4.778 -5.675 -1.431 1.00 96.19 100 PHE A O 1
ATOM 844 N N . THR A 1 101 ? 3.752 -4.658 0.298 1.00 94.19 101 THR A N 1
ATOM 845 C CA . THR A 1 101 ? 4.386 -3.326 0.169 1.00 94.19 101 THR A CA 1
ATOM 846 C C . THR A 1 101 ? 5.892 -3.426 0.026 1.00 94.19 101 THR A C 1
ATOM 848 O O . THR A 1 101 ? 6.464 -3.008 -0.971 1.00 94.19 101 THR A O 1
ATOM 851 N N . LYS A 1 102 ? 6.547 -4.142 0.950 1.00 95.50 102 LYS A N 1
ATOM 852 C CA . LYS A 1 102 ? 8.003 -4.351 0.909 1.00 95.50 102 LYS A CA 1
ATOM 853 C C . LYS A 1 102 ? 8.469 -5.035 -0.377 1.00 95.50 102 LYS A C 1
ATOM 855 O O . LYS A 1 102 ? 9.595 -4.834 -0.828 1.00 95.50 102 LYS A O 1
ATOM 860 N N . SER A 1 103 ? 7.623 -5.884 -0.960 1.00 96.00 103 SER A N 1
ATOM 861 C CA . SER A 1 103 ? 7.914 -6.530 -2.242 1.00 96.00 103 SER A CA 1
ATOM 862 C C . SER A 1 103 ? 7.795 -5.548 -3.413 1.00 96.00 103 SER A C 1
ATOM 864 O O . SER A 1 103 ? 8.548 -5.674 -4.381 1.00 96.00 103 SER A O 1
ATOM 866 N N . VAL A 1 104 ? 6.868 -4.591 -3.329 1.00 96.50 104 VAL A N 1
ATOM 867 C CA . VAL A 1 104 ? 6.702 -3.489 -4.286 1.00 96.50 104 VAL A CA 1
ATOM 868 C C . VAL A 1 104 ? 7.873 -2.510 -4.176 1.00 96.50 104 VAL A C 1
ATOM 870 O O . VAL A 1 104 ? 8.501 -2.237 -5.198 1.00 96.50 104 VAL A O 1
ATOM 873 N N . ASP A 1 105 ? 8.270 -2.112 -2.965 1.00 95.38 105 ASP A N 1
ATOM 874 C CA . ASP A 1 105 ? 9.449 -1.267 -2.713 1.00 95.38 105 ASP A CA 1
ATOM 875 C C . ASP A 1 105 ? 10.718 -1.883 -3.304 1.00 95.38 105 ASP A C 1
ATOM 877 O O . ASP A 1 105 ? 11.464 -1.252 -4.057 1.00 95.38 105 ASP A O 1
ATOM 881 N N . HIS A 1 106 ? 10.937 -3.173 -3.036 1.00 96.38 106 HIS A N 1
ATOM 882 C CA . HIS A 1 106 ? 12.083 -3.887 -3.582 1.00 96.38 106 HIS A CA 1
ATOM 883 C C . HIS A 1 106 ? 12.076 -3.900 -5.119 1.00 96.38 106 HIS A C 1
ATOM 885 O O . HIS A 1 106 ? 13.126 -3.770 -5.760 1.00 96.38 106 HIS A O 1
ATOM 891 N N . LEU A 1 107 ? 10.897 -4.052 -5.733 1.00 97.12 107 LEU A N 1
ATOM 892 C CA . LEU A 1 107 ? 10.755 -3.967 -7.182 1.00 97.12 107 LEU A CA 1
ATOM 893 C C . LEU A 1 107 ? 11.063 -2.555 -7.695 1.00 97.12 107 LEU A C 1
ATOM 895 O O . LEU A 1 107 ? 11.770 -2.442 -8.702 1.00 97.12 107 LEU A O 1
ATOM 899 N N . ALA A 1 108 ? 10.595 -1.515 -7.003 1.00 96.81 108 ALA A N 1
ATOM 900 C CA . ALA A 1 108 ? 10.865 -0.120 -7.330 1.00 96.81 108 ALA A CA 1
ATOM 901 C C . ALA A 1 108 ? 12.376 0.161 -7.318 1.00 96.81 108 ALA A C 1
ATOM 903 O O . ALA A 1 108 ? 12.924 0.651 -8.306 1.00 96.81 108 ALA A O 1
ATOM 904 N N . ASP A 1 109 ? 13.089 -0.250 -6.269 1.00 97.38 109 ASP A N 1
ATOM 905 C CA . ASP A 1 109 ? 14.540 -0.054 -6.147 1.00 97.38 109 ASP A CA 1
ATOM 906 C C . ASP A 1 109 ? 15.330 -0.799 -7.225 1.00 97.38 109 ASP A C 1
ATOM 908 O O . ASP A 1 109 ? 16.228 -0.245 -7.880 1.00 97.38 109 ASP A O 1
ATOM 912 N N . MET A 1 110 ? 14.963 -2.058 -7.482 1.00 97.06 110 MET A N 1
ATOM 913 C CA . MET A 1 110 ? 15.535 -2.812 -8.594 1.00 97.06 110 MET A CA 1
ATOM 914 C C . MET A 1 110 ? 15.286 -2.107 -9.929 1.00 97.06 110 MET A C 1
ATOM 916 O O . MET A 1 110 ? 16.192 -2.051 -10.772 1.00 97.06 110 MET A O 1
ATOM 920 N N . GLN A 1 111 ? 14.078 -1.582 -10.136 1.00 98.00 111 GLN A N 1
ATOM 921 C CA . GLN A 1 111 ? 13.710 -0.902 -11.366 1.00 98.00 111 GLN A CA 1
ATOM 922 C C . GLN A 1 111 ? 14.457 0.425 -11.521 1.00 98.00 111 GLN A C 1
ATOM 924 O O . GLN A 1 111 ? 14.964 0.676 -12.613 1.00 98.00 111 GLN A O 1
ATOM 929 N N . LYS A 1 112 ? 14.637 1.217 -10.458 1.00 98.00 112 LYS A N 1
ATOM 930 C CA . LYS A 1 112 ? 15.446 2.451 -10.469 1.00 98.00 112 LYS A CA 1
ATOM 931 C C . LYS A 1 112 ? 16.872 2.157 -10.946 1.00 98.00 112 LYS A C 1
ATOM 933 O O . LYS A 1 112 ? 17.393 2.833 -11.837 1.00 98.00 112 LYS A O 1
ATOM 938 N N . SER A 1 113 ? 17.478 1.073 -10.447 1.00 97.81 113 SER A N 1
ATOM 939 C CA . SER A 1 113 ? 18.805 0.618 -10.896 1.00 97.81 113 SER A CA 1
ATOM 940 C C . SER A 1 113 ? 18.828 0.218 -12.378 1.00 97.81 113 SER A C 1
ATOM 942 O O . SER A 1 113 ? 19.766 0.558 -13.103 1.00 97.81 113 SER A O 1
ATOM 944 N N . ILE A 1 114 ? 17.812 -0.515 -12.848 1.00 97.56 114 ILE A N 1
ATOM 945 C CA . ILE A 1 114 ? 17.692 -0.922 -14.258 1.00 97.56 114 ILE A CA 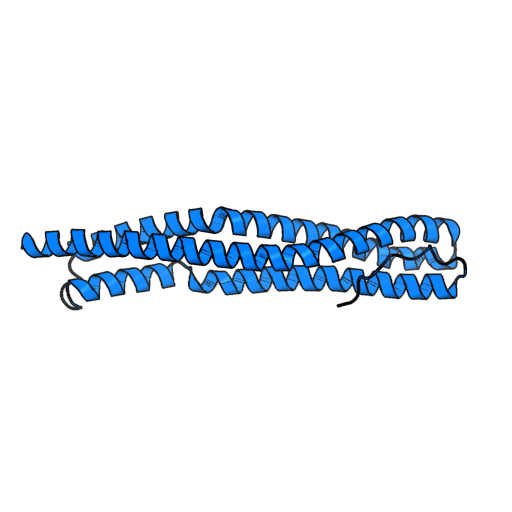1
ATOM 946 C C . ILE A 1 114 ? 17.498 0.302 -15.158 1.00 97.56 114 ILE A C 1
ATOM 948 O O . ILE A 1 114 ? 18.190 0.418 -16.168 1.00 97.56 114 ILE A O 1
ATOM 952 N N . HIS A 1 115 ? 16.604 1.212 -14.777 1.00 97.88 115 HIS A N 1
ATOM 953 C CA . HIS A 1 115 ? 16.287 2.429 -15.511 1.00 97.88 115 HIS A CA 1
ATOM 954 C C . HIS A 1 115 ? 17.539 3.289 -15.702 1.00 97.88 115 HIS A C 1
ATOM 956 O O . HIS A 1 115 ? 17.896 3.614 -16.835 1.00 97.88 115 HIS A O 1
ATOM 962 N N . LYS A 1 116 ? 18.287 3.542 -14.620 1.00 97.44 116 LYS A N 1
ATOM 963 C CA . LYS A 1 116 ? 19.568 4.259 -14.680 1.00 97.44 116 LYS A CA 1
ATOM 964 C C . LYS A 1 116 ? 20.567 3.581 -15.619 1.00 97.44 116 LYS A C 1
ATOM 966 O O . LYS A 1 116 ? 21.173 4.242 -16.456 1.00 97.44 116 LYS A O 1
ATOM 971 N N . LYS A 1 117 ? 20.691 2.250 -15.550 1.00 96.38 117 LYS A N 1
ATOM 972 C CA . LYS A 1 117 ? 21.574 1.492 -16.452 1.00 96.38 117 LYS A CA 1
ATOM 973 C C . LYS A 1 117 ? 21.168 1.629 -17.919 1.00 96.38 117 LYS A C 1
ATOM 975 O O . LYS A 1 117 ? 22.055 1.655 -18.761 1.00 96.38 117 LYS A O 1
ATOM 980 N N . ILE A 1 118 ? 19.873 1.696 -18.236 1.00 95.06 118 ILE A N 1
ATOM 981 C CA . ILE A 1 118 ? 19.388 1.892 -19.613 1.00 95.06 118 ILE A CA 1
ATOM 982 C C . ILE A 1 118 ? 19.746 3.291 -20.121 1.00 95.06 118 ILE A C 1
ATOM 984 O O . ILE A 1 118 ? 20.195 3.403 -21.262 1.00 95.06 118 ILE A O 1
ATOM 988 N N . LEU A 1 119 ? 19.602 4.322 -19.282 1.00 94.06 119 LEU A N 1
ATOM 989 C CA . LEU A 1 119 ? 20.030 5.688 -19.600 1.00 94.06 119 LEU A CA 1
ATOM 990 C C . LEU A 1 119 ? 21.545 5.753 -19.836 1.00 94.06 119 LEU A C 1
ATOM 992 O O . LEU A 1 119 ? 21.997 6.269 -20.852 1.00 94.06 119 LEU A O 1
ATOM 996 N N . ASP A 1 120 ? 22.343 5.134 -18.964 1.00 92.81 120 ASP A N 1
ATOM 997 C CA . ASP A 1 120 ? 23.804 5.111 -19.100 1.00 92.81 120 ASP A CA 1
ATOM 998 C C . ASP A 1 120 ? 24.290 4.393 -20.373 1.00 92.81 120 ASP A C 1
ATOM 1000 O O . ASP A 1 120 ? 25.397 4.664 -20.846 1.00 92.81 120 ASP A O 1
ATOM 1004 N N . LEU A 1 121 ? 23.483 3.500 -20.966 1.00 90.38 121 LEU A N 1
ATOM 1005 C CA . LEU A 1 121 ? 23.829 2.874 -22.245 1.00 90.38 121 LEU A CA 1
ATOM 1006 C C . LEU A 1 121 ? 23.855 3.866 -23.411 1.00 90.38 121 LEU A C 1
ATOM 1008 O O . LEU A 1 121 ? 24.551 3.593 -24.390 1.00 90.38 121 LEU A O 1
ATOM 1012 N N . GLU A 1 122 ? 23.171 5.008 -23.314 1.00 84.31 122 GLU A N 1
ATOM 1013 C CA . GLU A 1 122 ? 23.243 6.061 -24.330 1.00 84.31 122 GLU A CA 1
ATOM 1014 C C . GLU A 1 122 ? 24.683 6.553 -24.540 1.00 84.31 122 GLU A C 1
ATOM 1016 O O . GLU A 1 122 ? 25.098 6.761 -25.678 1.00 84.31 122 GLU A O 1
ATOM 1021 N N . LYS A 1 123 ? 25.490 6.601 -23.473 1.00 83.75 123 LYS A N 1
ATOM 1022 C CA . LYS A 1 123 ? 26.886 7.072 -23.501 1.00 83.75 123 LYS A CA 1
ATOM 1023 C C . LYS A 1 123 ? 27.815 6.192 -24.343 1.00 83.75 123 LYS A C 1
ATOM 1025 O O . LYS A 1 123 ? 28.788 6.681 -24.902 1.00 83.75 123 LYS A O 1
ATOM 1030 N N . ILE A 1 124 ? 27.533 4.890 -24.431 1.00 79.06 124 ILE A N 1
ATOM 1031 C CA . ILE A 1 124 ? 28.348 3.918 -25.189 1.00 79.06 124 ILE A CA 1
ATOM 1032 C C . ILE A 1 124 ? 27.704 3.508 -26.521 1.00 79.06 124 ILE A C 1
ATOM 1034 O O . ILE A 1 124 ? 28.265 2.698 -27.260 1.00 79.06 124 ILE A O 1
ATOM 1038 N N . ARG A 1 125 ? 26.517 4.048 -26.826 1.00 70.19 125 ARG A N 1
ATOM 1039 C CA . ARG A 1 125 ? 25.748 3.754 -28.043 1.00 70.19 125 ARG A CA 1
ATOM 1040 C C . ARG A 1 125 ? 26.485 4.140 -29.339 1.00 70.19 125 ARG A C 1
ATOM 1042 O O . ARG A 1 125 ? 26.426 3.333 -30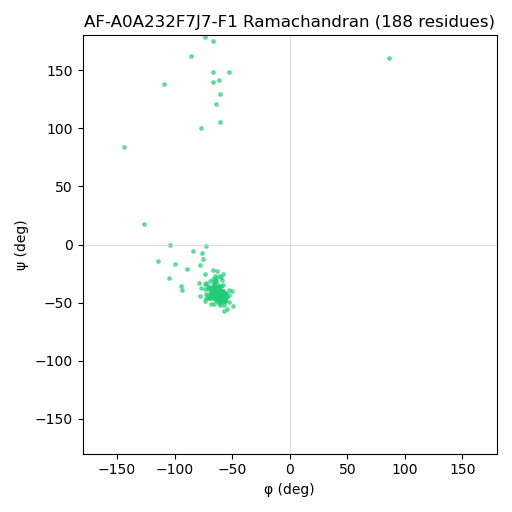.266 1.00 70.19 125 ARG A O 1
ATOM 1049 N N . PRO A 1 126 ? 27.180 5.296 -29.442 1.00 66.25 126 PRO A N 1
ATOM 1050 C CA . PRO A 1 126 ? 27.831 5.712 -30.691 1.00 66.25 126 PRO A CA 1
ATOM 1051 C C . PRO A 1 126 ? 29.105 4.922 -31.020 1.00 66.25 126 PRO A C 1
ATOM 1053 O O . PRO A 1 126 ? 29.478 4.826 -32.185 1.00 66.25 126 PRO A O 1
ATOM 1056 N N . SER A 1 127 ? 29.771 4.367 -30.002 1.00 67.94 127 SER A N 1
ATOM 1057 C CA . SER A 1 127 ? 31.139 3.847 -30.105 1.00 67.94 127 SER A CA 1
ATOM 1058 C C . SER A 1 127 ? 31.242 2.319 -30.137 1.00 67.94 127 SER A C 1
ATOM 1060 O O . SER A 1 127 ? 32.165 1.801 -30.757 1.00 67.94 127 SER A O 1
ATOM 1062 N N . ASP A 1 128 ? 30.312 1.576 -29.519 1.00 76.06 128 ASP A N 1
ATOM 1063 C CA . ASP A 1 128 ? 30.389 0.106 -29.438 1.00 76.06 128 ASP A CA 1
ATOM 1064 C C . ASP A 1 128 ? 29.003 -0.565 -29.527 1.00 76.06 128 ASP A C 1
ATOM 1066 O O . ASP A 1 128 ? 28.364 -0.927 -28.531 1.00 76.06 128 ASP A O 1
ATOM 1070 N N . GLY A 1 129 ? 28.534 -0.763 -30.764 1.00 77.75 129 GLY A N 1
ATOM 1071 C CA . GLY A 1 129 ? 27.219 -1.345 -31.052 1.00 77.75 129 GLY A CA 1
ATOM 1072 C C . GLY A 1 129 ? 27.049 -2.801 -30.592 1.00 77.75 129 GLY A C 1
ATOM 1073 O O . GLY A 1 129 ? 25.937 -3.212 -30.255 1.00 77.75 129 GLY A O 1
ATOM 1074 N N . SER A 1 130 ? 28.129 -3.590 -30.529 1.00 82.88 130 SER A N 1
ATOM 1075 C CA . SER A 1 130 ? 28.077 -4.986 -30.060 1.00 82.88 130 SER A CA 1
ATOM 1076 C C . SER A 1 130 ? 27.887 -5.050 -28.542 1.00 82.88 130 SER A C 1
ATOM 1078 O O . SER A 1 130 ? 26.968 -5.706 -28.032 1.00 82.88 130 SER A O 1
ATOM 1080 N N . LYS A 1 131 ? 28.692 -4.284 -27.796 1.00 85.56 131 LYS A N 1
ATOM 1081 C CA . LYS A 1 131 ? 28.574 -4.175 -26.338 1.00 85.56 131 LYS A CA 1
ATOM 1082 C C . LYS A 1 131 ? 27.263 -3.524 -25.925 1.00 85.56 131 LYS A C 1
ATOM 1084 O O . LYS A 1 131 ? 26.664 -3.995 -24.951 1.00 85.56 131 LYS A O 1
ATOM 1089 N N . PHE A 1 132 ? 26.798 -2.510 -26.662 1.00 88.88 132 PHE A N 1
ATOM 1090 C CA . PHE A 1 132 ? 25.476 -1.918 -26.466 1.00 88.88 132 PHE A CA 1
ATOM 1091 C C . PHE A 1 132 ? 24.388 -2.985 -26.600 1.00 88.88 132 PHE A C 1
ATOM 1093 O O . PHE A 1 132 ? 23.672 -3.222 -25.630 1.00 88.88 132 PHE A O 1
ATOM 1100 N N . ARG A 1 133 ? 24.313 -3.699 -27.736 1.00 88.00 133 ARG A N 1
ATOM 1101 C CA . ARG A 1 133 ? 23.282 -4.729 -27.978 1.00 88.00 133 ARG A CA 1
ATOM 1102 C C . ARG A 1 133 ? 23.244 -5.788 -26.885 1.00 88.00 133 ARG A C 1
ATOM 1104 O O . ARG A 1 133 ? 22.173 -6.106 -26.370 1.00 88.00 133 ARG A O 1
ATOM 1111 N N . ARG A 1 134 ? 24.410 -6.294 -26.473 1.00 89.50 134 ARG A N 1
ATOM 1112 C CA . ARG A 1 134 ? 24.509 -7.310 -25.416 1.00 89.50 134 ARG A CA 1
ATOM 1113 C C . ARG A 1 134 ? 23.998 -6.802 -24.066 1.00 89.50 134 ARG A C 1
ATOM 1115 O O . ARG A 1 134 ? 23.245 -7.507 -23.393 1.00 89.50 134 ARG A O 1
ATOM 1122 N N . LYS A 1 135 ? 24.409 -5.600 -23.642 1.00 92.12 135 LYS A N 1
ATOM 1123 C CA . LYS A 1 135 ? 23.967 -5.022 -22.361 1.00 92.12 135 LYS A CA 1
ATOM 1124 C C . LYS A 1 135 ? 22.488 -4.643 -22.407 1.00 92.12 135 LYS A C 1
ATOM 1126 O O . LYS A 1 135 ? 21.744 -4.995 -21.492 1.00 92.12 135 LYS A O 1
ATOM 1131 N N . PHE A 1 136 ? 22.069 -3.988 -23.486 1.00 92.81 136 PHE A N 1
ATOM 1132 C CA . PHE A 1 136 ? 20.694 -3.568 -23.706 1.00 92.81 136 PHE A CA 1
ATOM 1133 C C . PHE A 1 136 ? 19.737 -4.762 -23.717 1.00 92.81 136 PHE A C 1
ATOM 1135 O O . PHE A 1 136 ? 18.742 -4.739 -23.001 1.00 92.81 136 PHE A O 1
ATOM 1142 N N . GLY A 1 137 ? 20.074 -5.852 -24.415 1.00 91.88 137 GLY A N 1
ATOM 1143 C CA . GLY A 1 137 ? 19.242 -7.058 -24.449 1.00 91.88 137 GLY A CA 1
ATOM 1144 C C . GLY A 1 137 ? 18.967 -7.664 -23.080 1.00 91.88 137 GLY A C 1
ATOM 1145 O O . GLY A 1 137 ? 17.830 -8.030 -22.788 1.00 91.88 137 GLY A O 1
ATOM 1146 N N . ARG A 1 138 ? 19.969 -7.689 -22.194 1.00 93.69 138 ARG A N 1
ATOM 1147 C CA . ARG A 1 138 ? 19.776 -8.154 -20.812 1.00 93.69 138 ARG A CA 1
ATOM 1148 C C . ARG A 1 138 ? 18.846 -7.229 -20.023 1.00 93.69 138 ARG A C 1
ATOM 1150 O O . ARG A 1 138 ? 17.984 -7.718 -19.298 1.00 93.69 138 ARG A O 1
ATOM 1157 N N . LEU A 1 139 ? 19.007 -5.911 -20.152 1.00 95.94 139 LEU A N 1
ATOM 1158 C CA . LEU A 1 139 ? 18.164 -4.937 -19.446 1.00 95.94 139 LEU A CA 1
ATOM 1159 C C . LEU A 1 139 ? 16.721 -4.957 -19.963 1.00 95.94 139 LEU A C 1
ATOM 1161 O O . LEU A 1 139 ? 15.798 -4.994 -19.158 1.00 95.94 139 LEU A O 1
ATOM 1165 N N . ARG A 1 140 ? 16.531 -5.042 -21.282 1.00 94.69 140 ARG A N 1
ATOM 1166 C CA . ARG A 1 140 ? 15.230 -5.185 -21.950 1.00 94.69 140 ARG A CA 1
ATOM 1167 C C . ARG A 1 140 ? 14.414 -6.348 -21.393 1.00 94.69 140 ARG A C 1
ATOM 1169 O O . ARG A 1 140 ? 13.259 -6.161 -21.021 1.00 94.69 140 ARG A O 1
ATOM 1176 N N . LEU A 1 141 ? 15.022 -7.530 -21.277 1.00 94.38 141 LEU A N 1
ATOM 1177 C CA . LEU A 1 141 ? 14.349 -8.706 -20.714 1.00 94.38 141 LEU A CA 1
ATOM 1178 C C . LEU A 1 141 ? 13.947 -8.497 -19.249 1.00 94.38 141 LEU A C 1
ATOM 1180 O O . LEU A 1 141 ? 12.869 -8.925 -18.838 1.00 94.38 141 LEU A O 1
ATOM 1184 N N . ARG A 1 142 ? 14.788 -7.815 -18.462 1.00 96.44 142 ARG A N 1
ATOM 1185 C CA . ARG A 1 142 ? 14.482 -7.496 -17.060 1.00 96.44 142 ARG A CA 1
ATOM 1186 C C . ARG A 1 142 ? 13.336 -6.495 -16.932 1.00 96.44 142 ARG A C 1
ATOM 1188 O O . ARG A 1 142 ? 12.435 -6.752 -16.145 1.00 96.44 142 ARG A O 1
ATOM 1195 N N . VAL A 1 143 ? 13.335 -5.416 -17.721 1.00 97.00 143 VAL A N 1
ATOM 1196 C CA . VAL A 1 143 ? 12.224 -4.444 -17.757 1.00 97.00 143 VAL A CA 1
ATOM 1197 C C . VAL A 1 143 ? 10.923 -5.147 -18.106 1.00 97.00 143 VAL A C 1
ATOM 1199 O O . VAL A 1 143 ? 9.931 -4.991 -17.406 1.00 97.00 143 VAL A O 1
ATOM 1202 N N . PHE A 1 144 ? 10.937 -5.978 -19.147 1.00 94.69 144 PHE A N 1
ATOM 1203 C CA . PHE A 1 144 ? 9.745 -6.702 -19.561 1.00 94.69 144 PHE A CA 1
ATOM 1204 C C . PHE A 1 144 ? 9.227 -7.663 -18.482 1.00 94.69 144 PHE A C 1
ATOM 1206 O O . PHE A 1 144 ? 8.025 -7.722 -18.219 1.00 94.69 144 PHE A O 1
ATOM 1213 N N . LYS A 1 145 ? 10.130 -8.398 -17.818 1.00 95.38 145 LYS A N 1
ATOM 1214 C CA . LYS A 1 145 ? 9.768 -9.236 -16.670 1.00 95.38 145 LYS A CA 1
ATOM 1215 C C . LYS A 1 145 ? 9.120 -8.394 -15.569 1.00 95.38 145 LYS A C 1
ATOM 1217 O O . LYS A 1 145 ? 8.075 -8.788 -15.063 1.00 95.38 145 LYS A O 1
ATOM 1222 N N . ASN A 1 146 ? 9.709 -7.250 -15.230 1.00 96.88 146 ASN A N 1
ATOM 1223 C CA . ASN A 1 146 ? 9.197 -6.363 -14.190 1.00 96.88 146 ASN A CA 1
ATOM 1224 C C . ASN A 1 146 ? 7.834 -5.764 -14.556 1.00 96.88 146 ASN A C 1
ATOM 1226 O O . ASN A 1 146 ? 6.964 -5.717 -13.697 1.00 96.88 146 ASN A O 1
ATOM 1230 N N . LEU A 1 147 ? 7.600 -5.420 -15.826 1.00 94.62 147 LEU A N 1
ATOM 1231 C CA . LEU A 1 147 ? 6.299 -4.959 -16.318 1.00 94.62 147 LEU A CA 1
ATOM 1232 C C . LEU A 1 147 ? 5.200 -6.007 -16.102 1.00 94.62 147 LEU A C 1
ATOM 1234 O O . LEU A 1 147 ? 4.136 -5.702 -15.575 1.00 94.62 147 LEU A O 1
ATOM 1238 N N . ARG A 1 148 ? 5.475 -7.275 -16.427 1.00 94.38 148 ARG A N 1
ATOM 1239 C CA . ARG A 1 148 ? 4.533 -8.372 -16.143 1.00 94.38 148 ARG A CA 1
ATOM 1240 C C . ARG A 1 148 ? 4.341 -8.597 -14.644 1.00 94.38 148 ARG A C 1
ATOM 1242 O O . ARG A 1 148 ? 3.268 -9.019 -14.218 1.00 94.38 148 ARG A O 1
ATOM 1249 N N . THR A 1 149 ? 5.383 -8.377 -13.846 1.00 95.56 149 THR A N 1
ATOM 1250 C CA . THR A 1 149 ? 5.292 -8.473 -12.386 1.00 95.56 149 THR A CA 1
ATOM 1251 C C . THR A 1 149 ? 4.392 -7.376 -11.822 1.00 95.56 149 THR A C 1
ATOM 1253 O O . THR A 1 149 ? 3.517 -7.712 -11.029 1.00 95.56 149 THR A O 1
ATOM 1256 N N . THR A 1 150 ? 4.530 -6.117 -12.259 1.00 94.75 150 THR A N 1
ATOM 1257 C CA . THR A 1 150 ? 3.664 -5.022 -11.785 1.00 94.75 150 THR A CA 1
ATOM 1258 C C . THR A 1 150 ? 2.203 -5.255 -12.156 1.00 94.75 150 THR A C 1
ATOM 1260 O O . THR A 1 150 ? 1.330 -5.050 -11.321 1.00 94.75 150 THR A O 1
ATOM 1263 N N . GLU A 1 151 ? 1.919 -5.800 -13.344 1.00 92.75 151 GLU A N 1
ATOM 1264 C CA . GLU A 1 151 ? 0.551 -6.196 -13.721 1.00 92.75 151 GLU A CA 1
ATOM 1265 C C . GLU A 1 151 ? -0.056 -7.199 -12.743 1.00 92.75 151 GLU A C 1
ATOM 1267 O O . GLU A 1 151 ? -1.181 -7.023 -12.282 1.00 92.75 151 GLU A O 1
ATOM 1272 N N . LYS A 1 152 ? 0.698 -8.241 -12.382 1.00 94.19 152 LYS A N 1
ATOM 1273 C CA . LYS A 1 152 ? 0.245 -9.243 -11.408 1.00 94.19 152 LYS A CA 1
ATOM 1274 C C . LYS A 1 152 ? 0.104 -8.663 -10.003 1.00 94.19 152 LYS A C 1
ATOM 1276 O O . LYS A 1 152 ? -0.801 -9.066 -9.274 1.00 94.19 152 LYS A O 1
ATOM 1281 N N . MET A 1 153 ? 0.997 -7.750 -9.626 1.00 94.56 153 MET A N 1
ATOM 1282 C CA . MET A 1 153 ? 0.955 -7.071 -8.335 1.00 94.56 153 MET A CA 1
ATOM 1283 C C . MET A 1 153 ? -0.331 -6.261 -8.178 1.00 94.56 153 MET A C 1
ATOM 1285 O O . MET A 1 153 ? -0.958 -6.409 -7.142 1.00 94.56 153 MET A O 1
ATOM 1289 N N . MET A 1 154 ? -0.813 -5.554 -9.208 1.00 91.88 154 MET A N 1
ATOM 1290 C CA . MET A 1 154 ? -2.094 -4.825 -9.133 1.00 91.88 154 MET A CA 1
ATOM 1291 C C . MET A 1 154 ? -3.282 -5.725 -8.750 1.00 91.88 154 MET A C 1
ATOM 1293 O O . MET A 1 154 ? -4.115 -5.360 -7.925 1.00 91.88 154 MET A O 1
ATOM 1297 N N . PHE A 1 155 ? -3.376 -6.930 -9.323 1.00 93.56 155 PHE A N 1
ATOM 1298 C CA . PHE A 1 155 ? -4.446 -7.869 -8.957 1.00 93.56 155 PHE A CA 1
ATOM 1299 C C . PHE A 1 155 ? -4.280 -8.410 -7.536 1.00 93.56 155 PHE A C 1
ATOM 1301 O O . PHE A 1 155 ? -5.265 -8.608 -6.824 1.00 93.56 155 PHE A O 1
ATOM 1308 N N . ARG A 1 156 ? -3.033 -8.665 -7.129 1.00 95.44 156 ARG A N 1
ATOM 1309 C CA . ARG A 1 156 ? -2.722 -9.144 -5.782 1.00 95.44 156 ARG A CA 1
ATOM 1310 C C . ARG A 1 156 ? -3.012 -8.078 -4.726 1.00 95.44 156 ARG A C 1
ATOM 1312 O O . ARG A 1 156 ? -3.590 -8.433 -3.708 1.00 95.44 156 ARG A O 1
ATOM 1319 N N . ASP A 1 157 ? -2.667 -6.824 -4.995 1.00 95.06 157 ASP A N 1
ATOM 1320 C CA . ASP A 1 157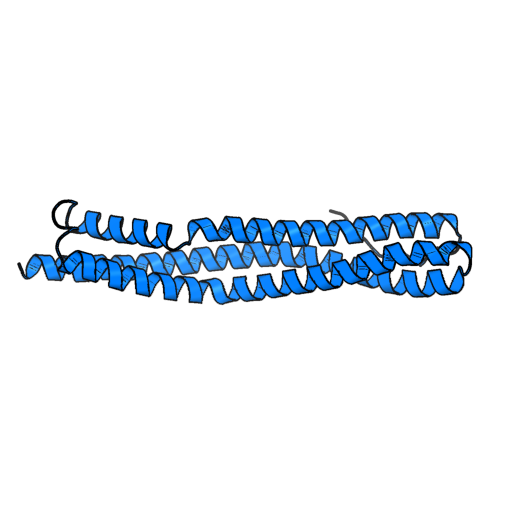 ? -2.943 -5.662 -4.149 1.00 95.06 157 ASP A CA 1
ATOM 1321 C C . ASP A 1 157 ? -4.439 -5.557 -3.841 1.00 95.06 157 ASP A C 1
ATOM 1323 O O . ASP A 1 157 ? -4.848 -5.664 -2.687 1.00 95.06 157 ASP A O 1
ATOM 1327 N N . ARG A 1 158 ? -5.279 -5.517 -4.885 1.00 94.25 158 ARG A N 1
ATOM 1328 C CA . ARG A 1 158 ? -6.745 -5.473 -4.738 1.00 94.25 158 ARG A CA 1
ATOM 1329 C C . ARG A 1 158 ? -7.290 -6.622 -3.899 1.00 94.25 158 ARG A C 1
ATOM 1331 O O . ARG A 1 158 ? -8.188 -6.426 -3.083 1.00 94.25 158 ARG A O 1
ATOM 1338 N N . ARG A 1 159 ? -6.767 -7.834 -4.108 1.00 96.50 159 ARG A N 1
ATOM 1339 C CA . ARG A 1 159 ? -7.193 -9.007 -3.342 1.00 96.50 159 ARG A CA 1
ATOM 1340 C C . ARG A 1 159 ? -6.802 -8.881 -1.869 1.00 96.50 159 ARG A C 1
ATOM 1342 O O . ARG A 1 159 ? -7.648 -9.115 -1.016 1.00 96.50 159 ARG A O 1
ATOM 1349 N N . LEU A 1 160 ? -5.563 -8.484 -1.583 1.00 96.50 160 LEU A N 1
ATOM 1350 C CA . LEU A 1 160 ? -5.073 -8.307 -0.215 1.00 96.50 160 LEU A CA 1
ATOM 1351 C C . LEU A 1 160 ? -5.815 -7.184 0.518 1.00 96.50 160 LEU A C 1
ATOM 1353 O O . LEU A 1 160 ? -6.184 -7.372 1.672 1.00 96.50 160 LEU A O 1
ATOM 1357 N N . LYS A 1 161 ? -6.105 -6.062 -0.154 1.00 95.88 161 LYS A N 1
ATOM 1358 C CA . LYS A 1 161 ? -6.930 -4.977 0.401 1.00 95.88 161 LYS A CA 1
ATOM 1359 C C . LYS A 1 161 ? -8.332 -5.477 0.749 1.00 95.88 161 LYS A C 1
ATOM 1361 O O . LYS A 1 161 ? -8.804 -5.243 1.855 1.00 95.88 161 LYS A O 1
ATOM 1366 N N . LYS A 1 162 ? -8.969 -6.257 -0.133 1.00 96.06 162 LYS A N 1
ATOM 1367 C CA . LYS A 1 162 ? -10.275 -6.875 0.154 1.00 96.06 162 LYS A CA 1
ATOM 1368 C C . LYS A 1 162 ? -10.223 -7.842 1.345 1.00 96.06 162 LYS A C 1
ATOM 1370 O O . LYS A 1 162 ? -11.114 -7.815 2.187 1.00 96.06 162 LYS A O 1
ATOM 1375 N N . GLU A 1 163 ? -9.203 -8.695 1.410 1.00 96.50 163 GLU A N 1
ATOM 1376 C CA . GLU A 1 163 ? -9.000 -9.622 2.533 1.00 96.50 163 GLU A CA 1
ATOM 1377 C C . GLU A 1 163 ? -8.781 -8.869 3.852 1.00 96.50 163 GLU A C 1
ATOM 1379 O O . GLU A 1 163 ? -9.334 -9.256 4.877 1.00 96.50 163 GLU A O 1
ATOM 1384 N N . PHE A 1 164 ? -8.016 -7.776 3.827 1.00 97.00 164 PHE A N 1
ATOM 1385 C CA . PHE A 1 164 ? -7.809 -6.915 4.987 1.00 97.00 164 PHE A CA 1
ATOM 1386 C C . PHE A 1 164 ? -9.110 -6.269 5.469 1.00 97.00 164 PHE A C 1
ATOM 1388 O O . PHE A 1 164 ? -9.405 -6.355 6.656 1.00 97.00 164 PHE A O 1
ATOM 1395 N N . VAL A 1 165 ? -9.914 -5.698 4.565 1.00 96.38 165 VAL A N 1
ATOM 1396 C CA . VAL A 1 165 ? -11.221 -5.112 4.914 1.00 96.38 165 VAL A CA 1
ATOM 1397 C C . VAL A 1 165 ? -12.121 -6.146 5.594 1.00 96.38 165 VAL A C 1
ATOM 1399 O O . VAL A 1 165 ? -12.751 -5.832 6.598 1.00 96.38 165 VAL A O 1
ATOM 1402 N N . GLY A 1 166 ? -12.146 -7.385 5.089 1.00 96.94 166 GLY A N 1
ATOM 1403 C CA . GLY A 1 166 ? -12.888 -8.480 5.720 1.00 96.94 166 GLY A CA 1
ATOM 1404 C C . GLY A 1 166 ? -12.400 -8.779 7.139 1.00 96.94 166 GLY A C 1
ATOM 1405 O O . GLY A 1 166 ? -13.198 -8.799 8.067 1.00 96.94 166 GLY A O 1
ATOM 1406 N N . LYS A 1 167 ? -11.082 -8.908 7.334 1.00 96.94 167 LYS A N 1
ATOM 1407 C CA . LYS A 1 167 ? -10.500 -9.124 8.670 1.00 96.94 167 LYS A CA 1
ATOM 1408 C C . LYS A 1 167 ? -10.811 -7.975 9.632 1.00 96.94 167 LYS A C 1
ATOM 1410 O O . LYS A 1 167 ? -11.109 -8.224 10.792 1.00 96.94 167 LYS A O 1
ATOM 1415 N N . VAL A 1 168 ? -10.740 -6.726 9.168 1.00 96.44 168 VAL A N 1
ATOM 1416 C CA . VAL A 1 168 ? -11.091 -5.550 9.979 1.00 96.44 168 VAL A CA 1
ATOM 1417 C C . VAL A 1 168 ? -12.564 -5.579 10.375 1.00 96.44 168 VAL A C 1
ATOM 1419 O O . VAL A 1 168 ? -12.879 -5.292 11.524 1.00 96.44 168 VAL A O 1
ATOM 1422 N N . TYR A 1 169 ? -13.452 -5.961 9.458 1.00 96.31 169 TYR A N 1
ATOM 1423 C CA . TYR A 1 169 ? -14.873 -6.110 9.756 1.00 96.31 169 TYR A CA 1
ATOM 1424 C C . TYR A 1 169 ? -15.124 -7.149 10.859 1.00 96.31 169 TYR A C 1
ATOM 1426 O O . TYR A 1 169 ? -15.865 -6.872 11.801 1.00 96.31 169 TYR A O 1
ATOM 1434 N N . ASP A 1 170 ? -14.464 -8.306 10.781 1.00 96.94 170 ASP A N 1
ATOM 1435 C CA . ASP A 1 170 ? -14.578 -9.350 11.804 1.00 96.94 170 ASP A CA 1
ATOM 1436 C C . ASP A 1 170 ? -14.068 -8.844 13.167 1.00 96.94 170 ASP A C 1
ATOM 1438 O O . ASP A 1 170 ? -14.761 -8.957 14.180 1.00 96.94 170 ASP A O 1
ATOM 1442 N N . VAL A 1 171 ? -12.900 -8.187 13.181 1.00 96.44 171 VAL A N 1
ATOM 1443 C CA . VAL A 1 171 ? -12.324 -7.564 14.386 1.00 96.44 171 VAL A CA 1
ATOM 1444 C C . VAL A 1 171 ? -13.263 -6.513 14.975 1.00 96.44 171 VAL A C 1
ATOM 1446 O O . VAL A 1 171 ? -13.421 -6.443 16.197 1.00 96.44 171 VAL A O 1
ATOM 1449 N N . ASP A 1 172 ? -13.880 -5.682 14.137 1.00 96.38 172 ASP A N 1
ATOM 1450 C CA . ASP A 1 172 ? -14.822 -4.663 14.587 1.00 96.38 172 ASP A CA 1
ATOM 1451 C C . ASP A 1 172 ? -16.019 -5.292 15.282 1.00 96.38 172 ASP A C 1
ATOM 1453 O O . ASP A 1 172 ? -16.408 -4.850 16.364 1.00 96.38 172 ASP A O 1
ATOM 1457 N N . HIS A 1 173 ? -16.586 -6.338 14.684 1.00 96.44 173 HIS A N 1
ATOM 1458 C CA . HIS A 1 173 ? -17.758 -6.991 15.239 1.00 96.44 173 HIS A CA 1
ATOM 1459 C C . HIS A 1 173 ? -17.449 -7.664 16.581 1.00 96.44 173 HIS A C 1
ATOM 1461 O O . HIS A 1 173 ? -18.186 -7.455 17.548 1.00 96.44 173 HIS A O 1
ATOM 1467 N N . GLU A 1 174 ? -16.329 -8.386 16.671 1.00 96.31 174 GLU A N 1
ATOM 1468 C CA . GLU A 1 174 ? -15.885 -9.020 17.915 1.00 96.31 174 GLU A CA 1
ATOM 1469 C C . GLU A 1 174 ? -15.668 -7.995 19.038 1.00 96.31 174 GLU A C 1
ATOM 1471 O O . GLU A 1 174 ? -16.114 -8.189 20.171 1.00 96.31 174 GLU A O 1
ATOM 1476 N N . ASN A 1 175 ? -14.993 -6.879 18.743 1.00 95.62 175 ASN A N 1
ATOM 1477 C CA . ASN A 1 175 ? -14.703 -5.861 19.753 1.00 95.62 175 ASN A CA 1
ATOM 1478 C C . ASN A 1 175 ? -15.949 -5.057 20.147 1.00 95.62 175 ASN A C 1
ATOM 1480 O O . ASN A 1 175 ? -16.095 -4.699 21.319 1.00 95.62 175 ASN A O 1
ATOM 1484 N N . ARG A 1 176 ? -16.882 -4.829 19.218 1.00 95.81 176 ARG A N 1
ATOM 1485 C CA . ARG A 1 176 ? -18.176 -4.215 19.528 1.00 95.81 176 ARG A CA 1
ATOM 1486 C C . ARG A 1 176 ? -18.995 -5.079 20.484 1.00 95.81 176 ARG A C 1
ATOM 1488 O O . ARG A 1 176 ? -19.571 -4.550 21.434 1.00 95.81 176 ARG A O 1
ATOM 1495 N N . ASP A 1 177 ? -19.009 -6.394 20.286 1.00 95.69 177 ASP A N 1
ATOM 1496 C CA . ASP A 1 177 ? -19.714 -7.320 21.177 1.00 95.69 177 ASP A CA 1
ATOM 1497 C C . ASP A 1 177 ? -19.089 -7.327 22.582 1.00 95.69 177 ASP A C 1
ATOM 1499 O O . ASP A 1 177 ? -19.810 -7.324 23.585 1.00 95.69 177 ASP A O 1
ATOM 1503 N N . ILE A 1 178 ? -17.754 -7.246 22.674 1.00 94.12 178 ILE A N 1
ATOM 1504 C CA . ILE A 1 178 ? -17.040 -7.081 23.951 1.00 94.12 178 ILE A CA 1
ATOM 1505 C C . ILE A 1 178 ? -17.482 -5.794 24.656 1.00 94.12 178 ILE A C 1
ATOM 1507 O O . ILE A 1 178 ? -17.803 -5.845 25.848 1.00 94.12 178 ILE A O 1
ATOM 1511 N N . VAL A 1 179 ? -17.525 -4.663 23.939 1.00 95.12 179 VAL A N 1
ATOM 1512 C CA . VAL A 1 179 ? -18.001 -3.381 24.485 1.00 95.12 179 VAL A CA 1
ATOM 1513 C C . VAL A 1 179 ? -19.420 -3.532 25.020 1.00 95.12 179 VAL A C 1
ATOM 1515 O O . VAL A 1 179 ? -19.658 -3.234 26.188 1.00 95.12 179 VAL A O 1
ATOM 1518 N N . GLN A 1 180 ? -20.346 -4.068 24.221 1.00 94.56 180 GLN A N 1
ATOM 1519 C CA . GLN A 1 180 ? -21.740 -4.241 24.634 1.00 94.56 180 GLN A CA 1
ATOM 1520 C C . GLN A 1 180 ? -21.875 -5.106 25.890 1.00 94.56 180 GLN A C 1
ATOM 1522 O O . GLN A 1 180 ? -22.618 -4.755 26.808 1.00 94.56 180 GLN A O 1
ATOM 1527 N N . GLN A 1 181 ? -21.171 -6.237 25.950 1.00 94.69 181 GLN A N 1
ATOM 1528 C CA . GLN A 1 181 ? -21.250 -7.148 27.090 1.00 94.69 181 GLN A CA 1
ATOM 1529 C C . GLN A 1 181 ? -20.629 -6.551 28.354 1.00 94.69 181 GLN A C 1
ATOM 1531 O O . GLN A 1 181 ? -21.207 -6.682 29.436 1.00 94.69 181 GLN A O 1
ATOM 1536 N N . LYS A 1 182 ? -19.452 -5.924 28.245 1.00 95.12 182 LYS A N 1
ATOM 1537 C CA . LYS A 1 182 ? -18.757 -5.341 29.399 1.00 95.12 182 LYS A CA 1
ATOM 1538 C C . LYS A 1 182 ? -19.471 -4.088 29.905 1.00 95.12 182 LYS A C 1
ATOM 1540 O O . LYS A 1 182 ? -19.693 -3.991 31.107 1.00 95.12 182 LYS A O 1
ATOM 1545 N N . ALA A 1 183 ? -19.914 -3.198 29.019 1.00 92.94 183 ALA A N 1
ATOM 1546 C CA . ALA A 1 183 ? -20.618 -1.979 29.407 1.00 92.94 183 ALA A CA 1
ATOM 1547 C C . ALA A 1 183 ? -21.964 -2.279 30.091 1.00 92.94 183 ALA A C 1
ATOM 1549 O O . ALA A 1 183 ? -22.228 -1.755 31.168 1.00 92.94 183 ALA A O 1
ATOM 1550 N N . LYS A 1 184 ? -22.771 -3.215 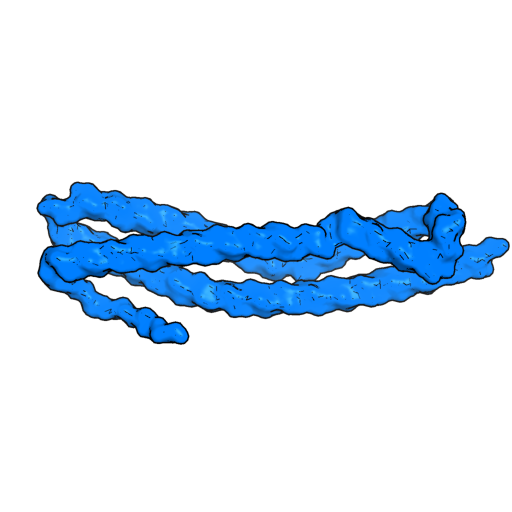29.563 1.00 91.44 184 LYS A N 1
ATOM 1551 C CA . LYS A 1 184 ? -24.020 -3.645 30.227 1.00 91.44 184 LYS A CA 1
ATO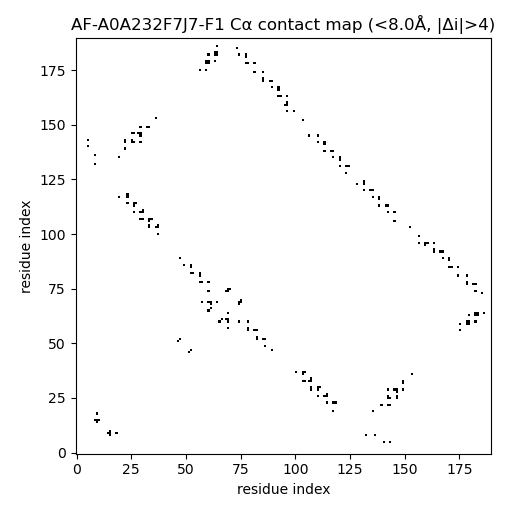M 1552 C C . LYS A 1 184 ? -23.785 -4.230 31.622 1.00 91.44 184 LYS A C 1
ATOM 1554 O O . LYS A 1 184 ? -24.599 -4.028 32.517 1.00 91.44 184 LYS A O 1
ATOM 1559 N N . LYS A 1 185 ? -22.677 -4.954 31.818 1.00 92.44 185 LYS A N 1
ATOM 1560 C CA . LYS A 1 185 ? -22.291 -5.483 33.137 1.00 92.44 185 LYS A CA 1
ATOM 1561 C C . LYS A 1 185 ? -21.857 -4.390 34.112 1.00 92.44 185 LYS A C 1
ATOM 1563 O O . LYS A 1 185 ? -22.028 -4.596 35.306 1.00 92.44 185 LYS A O 1
ATOM 1568 N N . LEU A 1 186 ? -21.268 -3.297 33.631 1.00 90.56 186 LEU A N 1
ATOM 1569 C CA . LEU A 1 186 ? -20.922 -2.140 34.462 1.00 90.56 186 LEU A CA 1
ATOM 1570 C C . LEU A 1 186 ? -22.189 -1.388 34.879 1.00 90.56 186 LEU A C 1
ATOM 1572 O O . LEU A 1 186 ? -22.386 -1.180 36.068 1.00 90.56 186 LEU A O 1
ATOM 1576 N N . ILE A 1 187 ? -23.107 -1.136 33.936 1.00 88.06 187 ILE A N 1
ATOM 1577 C CA . ILE A 1 187 ? -24.412 -0.523 34.233 1.00 88.06 187 ILE A CA 1
ATOM 1578 C C . ILE A 1 187 ? -25.175 -1.332 35.290 1.00 88.06 187 ILE A C 1
ATOM 1580 O O . ILE A 1 187 ? -25.656 -0.766 36.255 1.00 88.06 187 ILE A O 1
ATOM 1584 N N . GLY A 1 188 ? -25.270 -2.659 35.139 1.00 76.69 188 GLY A N 1
ATOM 1585 C CA . GLY A 1 188 ? -26.018 -3.505 36.079 1.00 76.69 188 GLY A CA 1
ATOM 1586 C C . GLY A 1 188 ? -25.360 -3.719 37.450 1.00 76.69 188 GLY A C 1
ATOM 1587 O O . GLY A 1 188 ? -25.914 -4.459 38.263 1.00 76.69 188 GLY A O 1
ATOM 1588 N N . LYS A 1 189 ? -24.165 -3.163 37.686 1.00 62.28 189 LYS A N 1
ATOM 1589 C CA . LYS A 1 189 ? -23.483 -3.168 38.992 1.00 62.28 189 LYS A CA 1
ATOM 1590 C C . LYS A 1 189 ? -23.651 -1.853 39.760 1.00 62.28 189 LYS A C 1
ATOM 1592 O O . LYS A 1 189 ? -23.382 -1.864 40.961 1.00 62.28 189 LYS A O 1
ATOM 1597 N N . ASN A 1 190 ? -24.059 -0.785 39.075 1.00 52.50 190 ASN A N 1
ATOM 1598 C CA . ASN A 1 190 ? -24.425 0.508 39.654 1.00 52.50 190 ASN A CA 1
ATOM 1599 C C . ASN A 1 190 ? -25.924 0.535 39.982 1.00 52.50 190 ASN A C 1
ATOM 1601 O O . ASN A 1 190 ? -26.289 1.269 40.925 1.00 52.50 190 ASN A O 1
#

Nearest PDB structures (foldseek):
  8to0-assembly1_Gd  TM=3.915E-01  e=1.257E+00  Mus musculus
  5xg2-assembly1_A  TM=2.410E-01  e=8.061E-01  Pyrococcus yayanosii CH1

Secondary structure (DSSP, 8-state):
-------PPP-SHHHHHHHHHHHHHHHHHHHHHHHHHHHHHHHHHGGGSHHHHHHHHHHHHHHHH-HHHHTSHHHHHHHHHHHHHHHHHHHHHHHHHHHHHHHHHHHHHHHHHHHHHHHHGGGGTTT-HHHHHHHHHHHHHHHHHHHHHHHHHHHHHHHHHHHHHHHHHHHHHHHHHHHHHHHHHHHTT-

Radius of gyration: 26.39 Å; Cα contacts (8 Å, |Δi|>4): 126; chains: 1; bounding box: 57×22×77 Å

Organism: NCBI:txid543379

Solvent-accessible surface area (backbone atoms only — not comparable to full-atom values): 10451 Å² total; per-residue (Å²): 134,82,84,85,72,89,70,82,82,61,86,53,72,66,58,39,49,54,50,47,54,51,44,50,50,49,36,49,52,43,44,50,55,38,52,51,50,53,55,53,45,60,64,57,46,64,74,68,34,75,64,52,48,43,54,55,44,50,53,55,44,29,75,73,60,34,72,83,51,36,73,38,70,73,46,45,52,50,40,51,54,49,42,55,50,49,55,53,53,48,54,60,50,41,49,64,50,58,54,47,50,55,53,44,52,52,48,36,56,55,44,54,56,50,43,53,53,59,58,57,43,61,81,44,46,88,82,36,62,68,64,38,51,59,53,48,53,57,50,46,54,49,42,53,54,47,42,58,47,52,58,52,44,56,59,50,49,57,50,46,52,53,54,34,53,52,48,46,51,53,53,50,52,56,51,50,52,50,48,52,57,54,51,53,53,52,59,76,71,110

Sequence (190 aa):
MGQRQVGRMPENREALYEEWRRVLHWSAEVLARTDDNILEEDSFLTDYDCEKIAAKVDDWIVQVVGEVDADQPEFRELANEVKYKMRKDYDAAYKDLRRFTKSVDHLADMQKSIHKKILDLEKIRPSDGSKFRRKFGRLRLRVFKNLRTTEKMMFRDRRLKKEFVGKVYDVDHENRDIVQQKAKKLIGKN